Protein AF-0000000072858884 (afdb_homodimer)

Foldseek 3Di:
DPQQDDPPDDDDDDDPPGGLSADQEDAPAQPQDADDDQCNCVSRQNHAYYHHHQYAYAADHQDHLNYQYYAHENYAHECHRAPQCSNVSNQNHAYDHHHNYAYQDDRDDHHLQHQEYHHAQYAHAEDDLQNQHDPVDQQAASERHAYAEHANYNYACCVHVSNPVRYPDDYHYHND/DPQQDDDPDDDDDDDPPGGLSADQEDADAQPQDADDDQCNCVSRQNHAYYHHHQYAYAADHQDHLNYQYYAHEQYAHECHRAPQCSNVSNQNHAYDHHHNYAYQDDRDDHHLQHQEYHHAQYAHAEDDLQNQHDPVDQQAASERHAYAEHANYNYACCVHVSNPVRYPDDYHYHND

Secondary structure (DSSP, 8-state):
--EE------SSSS---TT----SEEE-TTS---EE-TTTTTT-TT--EEE--SS---------TT-SEEE--SS---TTSS-TTTTTT-TT--EEE--SS--SS--SSPPTT--EEE--SS------TTSSS-TT-TT---TT--EEE-TTSS--GGG-GGGTTTSSSPPBS---/--EE------SSSS---TT----SEEE--SS---EE-TTTTTT-TT--EEE--SS---S-----TT-SEEE--SS---TTSS-TTTTTT-TT--EEE--SS--SS--SSPPTT--EEE--SS------TTSSS-TT-TT---TT--EEE-TTSS--GGG-GGGTTTSSSPPBS---

pLDDT: mean 87.36, std 18.99, range [31.28, 98.94]

Organism: Camelus dromedarius (NCBI:txid9838)

Solvent-accessible surface area (backbone atoms only — not comparable to full-atom values): 17629 Å² total; per-residue (Å²): 76,65,64,41,23,42,74,82,76,74,80,72,94,80,88,66,70,83,73,70,28,33,41,26,34,44,35,44,45,58,33,40,29,31,47,49,49,59,64,39,40,70,81,25,78,54,26,28,35,44,32,46,27,45,28,44,32,36,46,60,47,63,72,54,50,52,25,31,34,41,33,48,25,38,31,46,28,32,75,79,12,55,58,87,45,69,41,52,74,16,59,59,23,28,36,43,32,44,26,39,31,44,27,47,54,78,82,52,52,66,32,79,49,23,28,34,40,35,40,26,38,28,47,26,53,65,73,53,49,54,67,74,22,54,80,90,38,83,80,50,65,41,72,49,39,55,41,41,35,40,35,68,24,74,25,44,48,66,79,41,54,64,13,48,65,30,35,77,39,76,66,43,51,39,64,113,76,65,67,42,23,44,76,81,79,78,77,79,92,80,88,66,71,84,73,71,30,29,43,27,31,44,36,44,45,58,32,42,28,30,45,50,48,60,63,39,41,69,81,25,80,55,26,28,36,44,33,45,27,46,28,45,33,39,47,60,46,61,72,53,50,53,24,30,34,40,32,48,25,39,31,46,28,33,74,78,11,54,57,84,46,69,42,52,72,16,61,57,22,30,36,43,34,45,26,39,29,43,28,47,55,78,82,53,52,67,30,79,49,25,28,34,41,34,41,28,38,28,48,26,53,64,74,54,50,53,67,72,22,54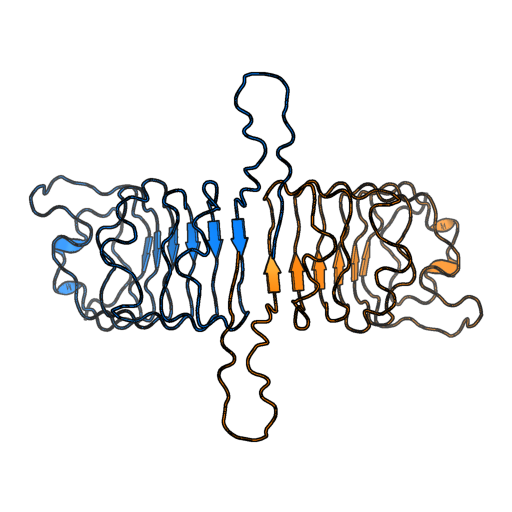,80,88,38,84,79,51,65,42,72,50,38,57,42,42,34,38,35,68,24,76,26,44,49,66,80,39,54,63,13,49,65,29,34,77,40,76,64,44,50,38,65,113

Structure (mmCIF, N/CA/C/O backbone):
data_AF-0000000072858884-model_v1
#
loop_
_entity.id
_entity.type
_entity.pdbx_description
1 polymer Epiphycan
#
loop_
_atom_site.group_PDB
_atom_site.id
_atom_site.type_symbol
_atom_site.label_atom_id
_atom_site.label_alt_id
_atom_site.label_comp_id
_atom_site.label_asym_id
_atom_site.label_entity_id
_atom_site.label_seq_id
_atom_site.pdbx_PDB_ins_code
_atom_site.Cartn_x
_atom_site.Cartn_y
_atom_site.Cartn_z
_atom_site.occupancy
_atom_site.B_iso_or_equiv
_atom_site.auth_seq_id
_atom_site.auth_comp_id
_atom_site.auth_asym_id
_atom_site.auth_atom_id
_atom_site.pdbx_PDB_model_num
ATOM 1 N N . MET A 1 1 ? -13.578 -1.304 5.059 1 36.72 1 MET A N 1
ATOM 2 C CA . MET A 1 1 ? -13.195 0.082 4.812 1 36.72 1 MET A CA 1
ATOM 3 C C . MET A 1 1 ? -13.844 0.608 3.537 1 36.72 1 MET A C 1
ATOM 5 O O . MET A 1 1 ? -13.734 -0.014 2.479 1 36.72 1 MET A O 1
ATOM 9 N N . ALA A 1 2 ? -15.008 1.449 3.859 1 37.62 2 ALA A N 1
ATOM 10 C CA . ALA A 1 2 ? -15.586 2.035 2.654 1 37.62 2 ALA A CA 1
ATOM 11 C C . ALA A 1 2 ? -14.781 3.242 2.188 1 37.62 2 ALA A C 1
ATOM 13 O O . ALA A 1 2 ? -14.539 4.172 2.961 1 37.62 2 ALA A O 1
ATOM 14 N N . VAL A 1 3 ? -13.758 3.057 1.273 1 43.69 3 VAL A N 1
ATOM 15 C CA . VAL A 1 3 ? -13.031 4.145 0.628 1 43.69 3 VAL A CA 1
ATOM 16 C C . VAL A 1 3 ? -13.773 4.586 -0.631 1 43.69 3 VAL A C 1
ATOM 18 O O . VAL A 1 3 ? -14.18 3.754 -1.443 1 43.69 3 VAL A O 1
ATOM 21 N N . ARG A 1 4 ? -14.469 5.812 -0.428 1 42.5 4 ARG A N 1
ATOM 22 C CA . ARG A 1 4 ? -15.133 6.336 -1.618 1 42.5 4 ARG A CA 1
ATOM 23 C C . ARG A 1 4 ? -14.203 7.25 -2.408 1 42.5 4 ARG A C 1
ATOM 25 O O . ARG A 1 4 ? -13.438 8.023 -1.822 1 42.5 4 ARG A O 1
ATOM 32 N N . SER A 1 5 ? -13.766 6.922 -3.58 1 44.53 5 SER A N 1
ATOM 33 C CA . SER A 1 5 ? -12.992 7.777 -4.477 1 44.53 5 SER A CA 1
ATOM 34 C C . SER A 1 5 ? -13.914 8.672 -5.305 1 44.53 5 SER A C 1
ATOM 36 O O . SER A 1 5 ? -14.992 8.242 -5.723 1 44.53 5 SER A O 1
ATOM 38 N N . ASP A 1 6 ? -13.688 10.023 -5.117 1 39.38 6 ASP A N 1
ATOM 39 C CA . ASP A 1 6 ? -14.469 10.984 -5.898 1 39.38 6 ASP A CA 1
ATOM 40 C C . ASP A 1 6 ? -13.977 11.039 -7.344 1 39.38 6 ASP A C 1
ATOM 42 O O . ASP A 1 6 ? -12.773 11.047 -7.594 1 39.38 6 ASP A O 1
ATOM 46 N N . LYS A 1 7 ? -14.734 10.664 -8.352 1 36.03 7 LYS A N 1
ATOM 47 C CA . LYS A 1 7 ? -14.508 11.031 -9.75 1 36.03 7 LYS A CA 1
ATOM 48 C C . LYS A 1 7 ? -14.562 12.547 -9.93 1 36.03 7 LYS A C 1
ATOM 50 O O . LYS A 1 7 ? -15.602 13.172 -9.695 1 36.03 7 LYS A O 1
ATOM 55 N N . VAL A 1 8 ? -13.641 13.344 -9.859 1 34.16 8 VAL A N 1
ATOM 56 C CA . VAL A 1 8 ? -13.742 14.688 -10.43 1 34.16 8 VAL A CA 1
ATOM 57 C C . VAL A 1 8 ? -14.102 14.586 -11.906 1 34.16 8 VAL A C 1
ATOM 59 O O . VAL A 1 8 ? -13.359 14.008 -12.695 1 34.16 8 VAL A O 1
ATOM 62 N N . MET A 1 9 ? -15.359 14.758 -12.43 1 31.28 9 MET A N 1
ATOM 63 C CA . MET A 1 9 ? -15.922 15.062 -13.742 1 31.28 9 MET A CA 1
ATOM 64 C C . MET A 1 9 ? -15.203 16.25 -14.383 1 31.28 9 MET A C 1
ATOM 66 O O . MET A 1 9 ? -15.227 17.359 -13.852 1 31.28 9 MET A O 1
ATOM 70 N N . ASP A 1 10 ? -14.086 16.297 -15.055 1 34 10 ASP A N 1
ATOM 71 C CA . ASP A 1 10 ? -14.141 17.25 -16.156 1 34 10 ASP A CA 1
ATOM 72 C C . ASP A 1 10 ? -15.414 17.062 -16.984 1 34 10 ASP A C 1
ATOM 74 O O . ASP A 1 10 ? -15.984 15.961 -17.016 1 34 10 ASP A O 1
ATOM 78 N N . ASP A 1 11 ? -16.172 18.141 -17.688 1 32.28 11 ASP A N 1
ATOM 79 C CA . ASP A 1 11 ? -17.328 18.391 -18.547 1 32.28 11 ASP A CA 1
ATOM 80 C C . ASP A 1 11 ? -17.406 17.391 -19.688 1 32.28 11 ASP A C 1
ATOM 82 O O . ASP A 1 11 ? -18.312 17.469 -20.516 1 32.28 11 ASP A O 1
ATOM 86 N N . ASP A 1 12 ? -16.594 17.094 -20.625 1 33.22 12 ASP A N 1
ATOM 87 C CA . ASP A 1 12 ? -17.266 16.562 -21.812 1 33.22 12 ASP A CA 1
ATOM 88 C C . ASP A 1 12 ? -18.188 15.398 -21.469 1 33.22 12 ASP A C 1
ATOM 90 O O . ASP A 1 12 ? -18.094 14.844 -20.359 1 33.22 12 ASP A O 1
ATOM 94 N N . ASP A 1 13 ? -18.422 14.328 -22.375 1 33.69 13 ASP A N 1
ATOM 95 C CA . ASP A 1 13 ? -19.594 13.461 -22.469 1 33.69 13 ASP A CA 1
ATOM 96 C C . ASP A 1 13 ? -19.922 12.852 -21.109 1 33.69 13 ASP A C 1
ATOM 98 O O . ASP A 1 13 ? -19.094 12.852 -20.203 1 33.69 13 ASP A O 1
ATOM 102 N N . ASP A 1 14 ? -21.125 11.922 -21.094 1 33.28 14 ASP A N 1
ATOM 103 C CA . ASP A 1 14 ? -22.359 11.453 -20.469 1 33.28 14 ASP A CA 1
ATOM 104 C C . ASP A 1 14 ? -22.078 10.758 -19.141 1 33.28 14 ASP A C 1
ATOM 106 O O . ASP A 1 14 ? -22.625 11.133 -18.109 1 33.28 14 ASP A O 1
ATOM 110 N N . ASP A 1 15 ? -22.109 9.352 -19.25 1 32.34 15 ASP A N 1
ATOM 111 C CA . ASP A 1 15 ? -22.641 8.406 -18.281 1 32.34 15 ASP A CA 1
ATOM 112 C C . ASP A 1 15 ? -21.719 8.273 -17.078 1 32.34 15 ASP A C 1
ATOM 114 O O . ASP A 1 15 ? -20.766 7.492 -17.094 1 32.34 15 ASP A O 1
ATOM 118 N N . ASP A 1 16 ? -21.375 9.367 -16.5 1 37.62 16 ASP A N 1
ATOM 119 C CA . ASP A 1 16 ? -20.609 9.43 -15.258 1 37.62 16 ASP A CA 1
ATOM 120 C C . ASP A 1 16 ? -21.297 8.633 -14.156 1 37.62 16 ASP A C 1
ATOM 122 O O . ASP A 1 16 ? -22.203 9.125 -13.5 1 37.62 16 ASP A O 1
ATOM 126 N N . ASP A 1 17 ? -21.734 7.488 -14.484 1 34.19 17 ASP A N 1
ATOM 127 C CA . ASP A 1 17 ? -22.359 6.746 -13.391 1 34.19 17 ASP A CA 1
ATOM 128 C C . ASP A 1 17 ? -21.625 6.98 -12.078 1 34.19 17 ASP A C 1
ATOM 130 O O . ASP A 1 17 ? -20.391 7.098 -12.055 1 34.19 17 ASP A O 1
ATOM 134 N N . GLY A 1 18 ? -22.141 7.934 -11.227 1 37.69 18 GLY A N 1
ATOM 135 C CA . GLY A 1 18 ? -21.984 8.367 -9.852 1 37.69 18 GLY A CA 1
ATOM 136 C C . GLY A 1 18 ? -20.953 7.543 -9.078 1 37.69 18 GLY A C 1
ATOM 137 O O . GLY A 1 18 ? -20.25 8.07 -8.227 1 37.69 18 GLY A O 1
ATOM 138 N N . SER A 1 19 ? -21.266 6.293 -8.961 1 39.62 19 SER A N 1
ATOM 139 C CA . SER A 1 19 ? -20.875 5.395 -7.883 1 39.62 19 SER A CA 1
ATOM 140 C C . SER A 1 19 ? -19.391 5.074 -7.945 1 39.62 19 SER A C 1
ATOM 142 O O . SER A 1 19 ? -18.875 4.301 -7.129 1 39.62 19 SER A O 1
ATOM 144 N N . ASN A 1 20 ? -18.703 5.055 -9.156 1 43.88 20 ASN A N 1
ATOM 145 C CA . ASN A 1 20 ? -17.625 4.09 -9.25 1 43.88 20 ASN A CA 1
ATOM 146 C C . ASN A 1 20 ? -16.391 4.562 -8.484 1 43.88 20 ASN A C 1
ATOM 148 O O . ASN A 1 20 ? -15.625 5.395 -8.977 1 43.88 20 ASN A O 1
ATOM 152 N N . ASP A 1 21 ? -16.422 4.785 -7.191 1 52.25 21 ASP A N 1
ATOM 153 C CA . ASP A 1 21 ? -15.461 4.707 -6.09 1 52.25 21 ASP A CA 1
ATOM 154 C C . ASP A 1 21 ? -14.328 3.734 -6.414 1 52.25 21 ASP A C 1
ATOM 156 O O . ASP A 1 21 ? -13.93 2.932 -5.566 1 52.25 21 ASP A O 1
ATOM 160 N N . ASP A 1 22 ? -13.922 3.688 -7.613 1 68.06 22 ASP A N 1
ATOM 161 C CA . ASP A 1 22 ? -13.188 2.459 -7.887 1 68.06 22 ASP A CA 1
ATOM 162 C C . ASP A 1 22 ? -11.695 2.639 -7.613 1 68.06 22 ASP A C 1
ATOM 164 O O . ASP A 1 22 ? -11.086 3.602 -8.086 1 68.06 22 ASP A O 1
ATOM 168 N N . LEU A 1 23 ? -11.18 2.059 -6.641 1 82.69 23 LEU A N 1
ATOM 169 C CA . LEU A 1 23 ? -9.758 1.924 -6.32 1 82.69 23 LEU A CA 1
ATOM 170 C C . LEU A 1 23 ? -8.984 1.373 -7.512 1 82.69 23 LEU A C 1
ATOM 172 O O . LEU A 1 23 ? -9.461 0.476 -8.211 1 82.69 23 LEU A O 1
ATOM 176 N N . ARG A 1 24 ? -7.918 2.092 -7.707 1 91 24 ARG A N 1
ATOM 177 C CA . ARG A 1 24 ? -7.035 1.617 -8.766 1 91 24 ARG A CA 1
ATOM 178 C C . ARG A 1 24 ? -5.914 0.753 -8.203 1 91 24 ARG A C 1
ATO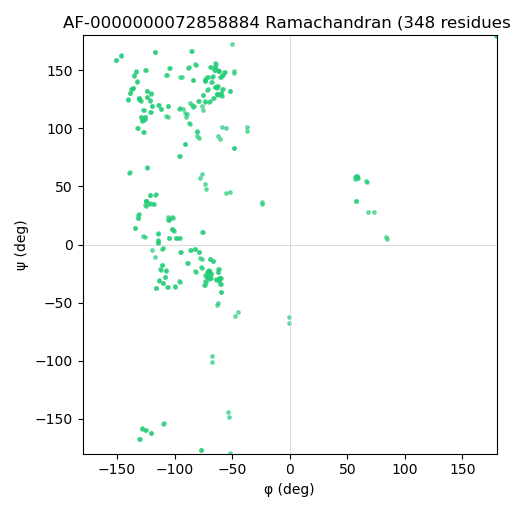M 180 O O . ARG A 1 24 ? -5.406 -0.142 -8.883 1 91 24 ARG A O 1
ATOM 187 N N . ARG A 1 25 ? -5.535 1.101 -7.02 1 92.75 25 ARG A N 1
ATOM 188 C CA . ARG A 1 25 ? -4.418 0.396 -6.398 1 92.75 25 ARG A CA 1
ATOM 189 C C . ARG A 1 25 ? -4.719 0.075 -4.938 1 92.75 25 ARG A C 1
ATOM 191 O O . ARG A 1 25 ? -5.227 0.922 -4.203 1 92.75 25 ARG A O 1
ATOM 198 N N . ILE A 1 26 ? -4.41 -1.15 -4.57 1 91.38 26 ILE A N 1
ATOM 199 C CA . ILE A 1 26 ? -4.531 -1.578 -3.182 1 91.38 26 ILE A CA 1
ATOM 200 C C . ILE A 1 26 ? -3.246 -2.275 -2.742 1 91.38 26 ILE A C 1
ATOM 202 O O . ILE A 1 26 ? -2.734 -3.148 -3.447 1 91.38 26 ILE A O 1
ATOM 206 N N . ASP A 1 27 ? -2.652 -1.815 -1.652 1 93.88 27 ASP A N 1
ATOM 207 C CA . ASP A 1 27 ? -1.515 -2.475 -1.018 1 93.88 27 ASP A CA 1
ATOM 208 C C . ASP A 1 27 ? -1.789 -2.742 0.46 1 93.88 27 ASP A C 1
ATOM 210 O O . ASP A 1 27 ? -1.922 -1.806 1.252 1 93.88 27 ASP A O 1
ATOM 214 N N . LEU A 1 28 ? -1.955 -4.016 0.769 1 92.25 28 LEU A N 1
ATOM 215 C CA . LEU A 1 28 ? -2.213 -4.449 2.139 1 92.25 28 LEU A CA 1
ATOM 216 C C . LEU A 1 28 ? -1.085 -5.34 2.65 1 92.25 28 LEU A C 1
ATOM 218 O O . LEU A 1 28 ? -1.335 -6.34 3.324 1 92.25 28 LEU A O 1
ATOM 222 N N . THR A 1 29 ? 0.115 -4.957 2.371 1 93.81 29 THR A N 1
ATOM 223 C CA . THR A 1 29 ? 1.309 -5.703 2.754 1 93.81 29 THR A CA 1
ATOM 224 C C . THR A 1 29 ? 1.424 -5.797 4.273 1 93.81 29 THR A C 1
ATOM 226 O O . THR A 1 29 ? 1.164 -4.82 4.98 1 93.81 29 THR A O 1
ATOM 229 N N . SER A 1 30 ? 1.763 -6.949 4.836 1 91.69 30 SER A N 1
ATOM 230 C CA . SER A 1 30 ? 2.16 -7.18 6.219 1 91.69 30 SER A CA 1
ATOM 231 C C . SER A 1 30 ? 1.001 -6.93 7.176 1 91.69 30 SER A C 1
ATOM 233 O O . SER A 1 30 ? 1.152 -6.219 8.172 1 91.69 30 SER A O 1
ATOM 235 N N . ASN A 1 31 ? -0.294 -7.543 7.07 1 86.31 31 ASN A N 1
ATOM 236 C CA . ASN A 1 31 ? -1.462 -7.398 7.934 1 86.31 31 ASN A CA 1
ATOM 237 C C . ASN A 1 31 ? -1.843 -8.719 8.586 1 86.31 31 ASN A C 1
ATOM 239 O O . ASN A 1 31 ? -2.789 -8.781 9.375 1 86.31 31 ASN A O 1
ATOM 243 N N . VAL A 1 32 ? -1.313 -9.906 8.227 1 84.25 32 VAL A N 1
ATOM 244 C CA . VAL A 1 32 ? -1.6 -11.25 8.727 1 84.25 32 VAL A CA 1
ATOM 245 C C . VAL A 1 32 ? -2.957 -11.711 8.203 1 84.25 32 VAL A C 1
ATOM 247 O O . VAL A 1 32 ? -3.75 -12.297 8.953 1 84.25 32 VAL A O 1
ATOM 250 N N . ILE A 1 33 ? -3.373 -11.273 7.141 1 86.25 33 ILE A N 1
ATOM 251 C CA . ILE A 1 33 ? -4.613 -11.695 6.496 1 86.25 33 ILE A CA 1
ATOM 252 C C . ILE A 1 33 ? -4.57 -13.195 6.215 1 86.25 33 ILE A C 1
ATOM 254 O O . ILE A 1 33 ? -3.602 -13.695 5.637 1 86.25 33 ILE A O 1
ATOM 258 N N . SER A 1 34 ? -5.555 -13.852 6.641 1 88.75 34 SER A N 1
ATOM 259 C CA . SER A 1 34 ? -5.578 -15.297 6.391 1 88.75 34 SER A CA 1
ATOM 260 C C . SER A 1 34 ? -6.711 -15.672 5.441 1 88.75 34 SER A C 1
ATOM 262 O O . SER A 1 34 ? -6.625 -16.688 4.738 1 88.75 34 SER A O 1
ATOM 264 N N . GLU A 1 35 ? -7.773 -14.906 5.512 1 86.38 35 GLU A N 1
ATOM 265 C CA . GLU A 1 35 ? -8.922 -15.156 4.648 1 86.38 35 GLU A CA 1
ATOM 266 C C . GLU A 1 35 ? -9.406 -13.875 3.986 1 86.38 35 GLU A C 1
ATOM 268 O O . GLU A 1 35 ? -9.406 -12.805 4.609 1 86.38 35 GLU A O 1
ATOM 273 N N . ILE A 1 36 ? -9.773 -14.023 2.754 1 85.88 36 ILE A N 1
ATOM 274 C CA . ILE A 1 36 ? -10.375 -12.93 2 1 85.88 36 ILE A CA 1
ATOM 275 C C . ILE A 1 36 ? -11.727 -13.367 1.449 1 85.88 36 ILE A C 1
ATOM 277 O O . ILE A 1 36 ? -11.852 -14.453 0.877 1 85.88 36 ILE A O 1
ATOM 281 N N . ASP A 1 37 ? -12.742 -12.523 1.636 1 84.75 37 ASP A N 1
ATOM 282 C CA . ASP A 1 37 ? -14.062 -12.844 1.099 1 84.75 37 ASP A CA 1
ATOM 283 C C . ASP A 1 37 ? -14.008 -13.039 -0.415 1 84.75 37 ASP A C 1
ATOM 285 O O . ASP A 1 37 ? -13.32 -12.297 -1.117 1 84.75 37 ASP A O 1
ATOM 289 N N . GLU A 1 38 ? -14.82 -13.945 -0.908 1 87.81 38 GLU A N 1
ATOM 290 C CA . GLU A 1 38 ? -14.852 -14.273 -2.33 1 87.81 38 GLU A CA 1
ATOM 291 C C . GLU A 1 38 ? -15.234 -13.062 -3.172 1 87.81 38 GLU A C 1
ATOM 293 O O . GLU A 1 38 ? -14.766 -12.906 -4.301 1 87.81 38 GLU A O 1
ATOM 298 N N . ASP A 1 39 ? -15.984 -12.211 -2.598 1 85.94 39 ASP A N 1
ATOM 299 C CA . ASP A 1 39 ? -16.484 -11.07 -3.352 1 85.94 39 ASP A CA 1
ATOM 300 C C . ASP A 1 39 ? -15.75 -9.789 -2.967 1 85.94 39 ASP A C 1
ATOM 302 O O . ASP A 1 39 ? -16.219 -8.688 -3.268 1 85.94 39 ASP A O 1
ATOM 306 N N . ALA A 1 40 ? -14.562 -9.898 -2.393 1 83.19 40 ALA A N 1
ATOM 307 C CA . ALA A 1 40 ? -13.852 -8.758 -1.835 1 83.19 40 ALA A CA 1
ATOM 308 C C . ALA A 1 40 ? -13.539 -7.727 -2.916 1 83.19 40 ALA A C 1
ATOM 310 O O . ALA A 1 40 ? -13.5 -6.523 -2.645 1 83.19 40 ALA A O 1
ATOM 311 N N . PHE A 1 41 ? -13.328 -8.195 -4.191 1 86.19 41 PHE A N 1
ATOM 312 C CA . PHE A 1 41 ? -12.867 -7.27 -5.223 1 86.19 41 PHE A CA 1
ATOM 313 C C . PHE A 1 41 ? -13.93 -7.102 -6.305 1 86.19 41 PHE A C 1
ATOM 315 O O . PHE A 1 41 ? -13.656 -6.531 -7.363 1 86.19 41 PHE A O 1
ATOM 322 N N . ARG A 1 42 ? -15.102 -7.602 -6.094 1 82.56 42 ARG A N 1
ATOM 323 C CA . ARG A 1 42 ? -16.172 -7.59 -7.09 1 82.56 42 ARG A CA 1
ATOM 324 C C . ARG A 1 42 ? -16.594 -6.16 -7.422 1 82.56 42 ARG A C 1
ATOM 326 O O . ARG A 1 42 ? -16.906 -5.852 -8.57 1 82.56 42 ARG A O 1
ATOM 333 N N . LYS A 1 43 ? -16.469 -5.293 -6.48 1 77.81 43 LYS A N 1
ATOM 334 C CA . LYS A 1 43 ? -16.969 -3.934 -6.68 1 77.81 43 LYS A CA 1
ATOM 335 C C . LYS A 1 43 ? -15.82 -2.975 -6.996 1 77.81 43 LYS A C 1
ATOM 337 O O . LYS A 1 43 ? -15.93 -1.77 -6.766 1 77.81 43 LYS A O 1
ATOM 342 N N . LEU A 1 44 ? -14.719 -3.525 -7.504 1 83.94 44 LEU A N 1
ATOM 343 C CA . LEU A 1 44 ? -13.57 -2.701 -7.859 1 83.94 44 LEU A CA 1
ATOM 344 C C . LEU A 1 44 ? -13.188 -2.906 -9.32 1 83.94 44 LEU A C 1
ATOM 346 O O . LEU A 1 44 ? -12.086 -3.383 -9.617 1 83.94 44 LEU A O 1
ATOM 350 N N . PRO A 1 45 ? -14.07 -2.479 -10.211 1 81.56 45 PRO A N 1
ATOM 351 C CA . PRO A 1 45 ? -13.852 -2.783 -11.625 1 81.56 45 PRO A CA 1
ATOM 352 C C . PRO A 1 45 ? -12.664 -2.023 -12.219 1 81.56 45 PRO A C 1
ATOM 354 O O . PRO A 1 45 ? -12.203 -2.352 -13.312 1 81.56 45 PRO A O 1
ATOM 357 N N . GLN A 1 46 ? -12.133 -1.021 -11.508 1 87.19 46 GLN A N 1
ATOM 358 C CA . GLN A 1 46 ? -11.039 -0.233 -12.062 1 87.19 46 GLN A CA 1
ATOM 359 C C . GLN A 1 46 ? -9.711 -0.6 -11.414 1 87.19 46 GLN A C 1
ATOM 361 O O . GLN A 1 46 ? -8.695 0.057 -11.648 1 87.19 46 GLN A O 1
ATOM 366 N N . LEU A 1 47 ? -9.781 -1.591 -10.594 1 91.75 47 LEU A N 1
ATOM 367 C CA . LEU A 1 47 ? -8.562 -1.997 -9.898 1 91.75 47 LEU A CA 1
ATOM 368 C C . LEU A 1 47 ? -7.508 -2.48 -10.883 1 91.75 47 LEU A C 1
ATOM 370 O O . LEU A 1 47 ? -7.793 -3.32 -11.742 1 91.75 47 LEU A O 1
ATOM 374 N N . ARG A 1 48 ? -6.293 -1.921 -10.75 1 95.94 48 ARG A N 1
ATOM 375 C CA . ARG A 1 48 ? -5.207 -2.232 -11.68 1 95.94 48 ARG A CA 1
ATOM 376 C C . ARG A 1 48 ? -4.059 -2.93 -10.961 1 95.94 48 ARG A C 1
ATOM 378 O O . ARG A 1 48 ? -3.359 -3.756 -11.547 1 95.94 48 ARG A O 1
ATOM 385 N N . GLU A 1 49 ? -3.816 -2.477 -9.711 1 96.62 49 GLU A N 1
ATOM 386 C CA . GLU A 1 49 ? -2.701 -3.031 -8.945 1 96.62 49 GLU A CA 1
ATOM 387 C C . GLU A 1 49 ? -3.174 -3.596 -7.613 1 96.62 49 GLU A C 1
ATOM 389 O O . GLU A 1 49 ? -3.879 -2.92 -6.859 1 96.62 49 GLU A O 1
ATOM 394 N N . LEU A 1 50 ? -2.824 -4.848 -7.34 1 95.94 50 LEU A N 1
ATOM 395 C CA . LEU A 1 50 ? -3.16 -5.523 -6.094 1 95.94 50 LEU A CA 1
ATOM 396 C C . LEU A 1 50 ? -1.914 -6.109 -5.438 1 95.94 50 LEU A C 1
ATOM 398 O O . LEU A 1 50 ? -1.26 -6.984 -6.012 1 95.94 50 LEU A O 1
ATOM 402 N N . VAL A 1 51 ? -1.564 -5.605 -4.254 1 96.88 51 VAL A N 1
ATOM 403 C CA . VAL A 1 51 ? -0.402 -6.082 -3.51 1 96.88 51 VAL A CA 1
ATOM 404 C C . VAL A 1 51 ? -0.84 -6.605 -2.143 1 96.88 51 VAL A C 1
ATOM 406 O O . VAL A 1 51 ? -1.349 -5.844 -1.314 1 96.88 51 VAL A O 1
ATOM 409 N N . LEU A 1 52 ? -0.67 -7.898 -1.955 1 95.75 52 LEU A N 1
ATOM 410 C CA . LEU A 1 52 ? -1.054 -8.57 -0.719 1 95.75 52 LEU A CA 1
ATOM 411 C C . LEU A 1 52 ? 0.13 -9.328 -0.12 1 95.75 52 LEU A C 1
ATOM 413 O O . LEU A 1 52 ? -0.037 -10.414 0.438 1 95.75 52 LEU A O 1
ATOM 417 N N . ARG A 1 53 ? 1.314 -8.742 -0.221 1 97 53 ARG A N 1
ATOM 418 C CA . ARG A 1 53 ? 2.545 -9.391 0.214 1 97 53 ARG A CA 1
ATOM 419 C C . ARG A 1 53 ? 2.551 -9.602 1.725 1 97 53 ARG A C 1
ATOM 421 O O . ARG A 1 53 ? 2.021 -8.773 2.471 1 97 53 ARG A O 1
ATOM 428 N N . ASP A 1 54 ? 3.256 -10.688 2.121 1 96.69 54 ASP A N 1
ATOM 429 C CA . ASP A 1 54 ? 3.568 -10.922 3.527 1 96.69 54 ASP A CA 1
ATOM 430 C C . ASP A 1 54 ? 2.297 -11.008 4.367 1 96.69 54 ASP A C 1
ATOM 432 O O . ASP A 1 54 ? 2.131 -10.25 5.328 1 96.69 54 ASP A O 1
ATOM 436 N N . ASN A 1 55 ? 1.422 -11.992 3.988 1 94.25 55 ASN A N 1
ATOM 437 C CA . ASN A 1 55 ? 0.221 -12.383 4.719 1 94.25 55 ASN A CA 1
ATOM 438 C C . ASN A 1 55 ? 0.152 -13.891 4.922 1 94.25 55 ASN A C 1
ATOM 440 O O . ASN A 1 55 ? 1.174 -14.578 4.852 1 94.25 55 ASN A O 1
ATOM 444 N N . LYS A 1 56 ? -0.983 -14.391 5.328 1 95.19 56 LYS A N 1
ATOM 445 C CA . LYS A 1 56 ? -1.174 -15.82 5.562 1 95.19 56 LYS A CA 1
ATOM 446 C C . LYS A 1 56 ? -2.309 -16.375 4.703 1 95.19 56 LYS A C 1
ATOM 448 O O . LYS A 1 56 ? -3.1 -17.203 5.164 1 95.19 56 LYS A O 1
ATOM 453 N N . ILE A 1 57 ? -2.412 -15.844 3.539 1 94 57 ILE A N 1
ATOM 454 C CA . ILE A 1 57 ? -3.525 -16.172 2.654 1 94 57 ILE A CA 1
ATOM 455 C C . ILE A 1 57 ? -3.371 -17.594 2.125 1 94 57 ILE A C 1
ATOM 457 O O . ILE A 1 57 ? -2.305 -17.969 1.629 1 94 57 ILE A O 1
ATOM 461 N N . ARG A 1 58 ? -4.438 -18.297 2.189 1 96.56 58 ARG A N 1
ATOM 462 C CA . ARG A 1 58 ? -4.402 -19.672 1.724 1 96.56 58 ARG A CA 1
ATOM 463 C C . ARG A 1 58 ? -5.172 -19.828 0.417 1 96.56 58 ARG A C 1
ATOM 465 O O . ARG A 1 58 ? -4.918 -20.766 -0.351 1 96.56 58 ARG A O 1
ATOM 472 N N . GLN A 1 59 ? -6.121 -18.922 0.33 1 95.69 59 GLN A N 1
ATOM 473 C CA . GLN A 1 59 ? -6.949 -18.969 -0.87 1 95.69 59 GLN A CA 1
ATOM 474 C C . GLN A 1 59 ? -7.223 -17.562 -1.406 1 95.69 59 GLN A C 1
ATOM 476 O O . GLN A 1 59 ? -7.629 -16.672 -0.655 1 95.69 59 GLN A O 1
ATOM 481 N N . LEU A 1 60 ? -6.977 -17.406 -2.717 1 95.44 60 LEU A N 1
ATOM 482 C CA . LEU A 1 60 ? -7.293 -16.125 -3.348 1 95.44 60 LEU A CA 1
ATOM 483 C C . LEU A 1 60 ? -8.758 -16.078 -3.756 1 95.44 60 LEU A C 1
ATOM 485 O O . LEU A 1 60 ? -9.32 -17.062 -4.23 1 95.44 60 LEU A O 1
ATOM 489 N N . PRO A 1 61 ? -9.328 -14.961 -3.588 1 92.81 61 PRO A N 1
ATOM 490 C CA . PRO A 1 61 ? -10.672 -14.781 -4.141 1 92.81 61 PRO A CA 1
ATOM 491 C C . PRO A 1 61 ? -10.664 -14.547 -5.648 1 92.81 61 PRO A C 1
ATOM 493 O O . PRO A 1 61 ? -9.609 -14.633 -6.285 1 92.81 61 PRO A O 1
ATOM 496 N N . GLU A 1 62 ? -11.938 -14.32 -6.098 1 92.81 62 GLU A N 1
ATOM 497 C CA . GLU A 1 62 ? -12 -13.898 -7.492 1 92.81 62 GLU A CA 1
ATOM 498 C C . GLU A 1 62 ? -11.312 -12.555 -7.699 1 92.81 62 GLU A C 1
ATOM 500 O O . GLU A 1 62 ? -11.477 -11.633 -6.895 1 92.81 62 GLU A O 1
ATOM 505 N N . LEU A 1 63 ? -10.484 -12.453 -8.789 1 94.62 63 LEU A N 1
ATOM 506 C CA . LEU A 1 63 ? -9.727 -11.242 -9.07 1 94.62 63 LEU A CA 1
ATOM 507 C C . LEU A 1 63 ? -10.312 -10.5 -10.266 1 94.62 63 LEU A C 1
ATOM 509 O O . LEU A 1 63 ? -10.789 -11.125 -11.219 1 94.62 63 LEU A O 1
ATOM 513 N N . PRO A 1 64 ? -10.227 -9.227 -10.195 1 92.75 64 PRO A N 1
ATOM 514 C CA . PRO A 1 64 ? -10.672 -8.469 -11.359 1 92.75 64 PRO A CA 1
ATOM 515 C C . PRO A 1 64 ? -9.781 -8.688 -12.578 1 92.75 64 PRO A C 1
ATOM 517 O O . PRO A 1 64 ? -8.555 -8.805 -12.445 1 92.75 64 PRO A O 1
ATOM 520 N N . THR A 1 65 ? -10.406 -8.688 -13.742 1 96.19 65 THR A N 1
ATOM 521 C CA . THR A 1 65 ? -9.656 -8.969 -14.969 1 96.19 65 THR A CA 1
ATOM 522 C C . THR A 1 65 ? -8.875 -7.738 -15.414 1 96.19 65 THR A C 1
ATOM 524 O O . THR A 1 65 ? -8.023 -7.828 -16.312 1 96.19 65 THR A O 1
ATOM 527 N N . THR A 1 66 ? -9.078 -6.641 -14.75 1 96.19 66 THR A N 1
ATOM 528 C CA . THR A 1 66 ? -8.453 -5.375 -15.141 1 96.19 66 THR A CA 1
ATOM 529 C C . THR A 1 66 ? -7.066 -5.246 -14.523 1 96.19 66 THR A C 1
ATOM 531 O O . THR A 1 66 ? -6.332 -4.305 -14.836 1 96.19 66 THR A O 1
ATOM 534 N N . LEU A 1 67 ? -6.652 -6.145 -13.711 1 97.25 67 LEU A N 1
ATOM 535 C CA . LEU A 1 67 ? -5.375 -6.047 -13.016 1 97.25 67 LEU A CA 1
ATOM 536 C C . LEU A 1 67 ? -4.211 -6.098 -14 1 97.25 67 LEU A C 1
ATOM 538 O O . LEU A 1 67 ? -4.227 -6.891 -14.945 1 97.25 67 LEU A O 1
ATOM 542 N N . THR A 1 68 ? -3.25 -5.199 -13.773 1 98.56 68 THR A N 1
ATOM 543 C CA . THR A 1 68 ? -2.029 -5.18 -14.57 1 98.56 68 THR A CA 1
ATOM 544 C C . THR A 1 68 ? -0.843 -5.691 -13.758 1 98.56 68 THR A C 1
ATOM 546 O O . THR A 1 68 ? 0.189 -6.059 -14.328 1 98.56 68 THR A O 1
ATOM 549 N N . PHE A 1 69 ? -1.03 -5.594 -12.492 1 98.69 69 PHE A N 1
ATOM 550 C CA . PHE A 1 69 ? 0.027 -5.949 -11.555 1 98.69 69 PHE A CA 1
ATOM 551 C C . PHE A 1 69 ? -0.548 -6.672 -10.344 1 98.69 69 PHE A C 1
ATOM 553 O O . PHE A 1 69 ? -1.463 -6.164 -9.688 1 98.69 69 PHE A O 1
ATOM 560 N N . ILE A 1 70 ? -0.027 -7.906 -10.023 1 98.69 70 ILE A N 1
ATOM 561 C CA . ILE A 1 70 ? -0.444 -8.688 -8.867 1 98.69 70 ILE A CA 1
ATOM 562 C C . ILE A 1 70 ? 0.786 -9.156 -8.094 1 98.69 70 ILE A C 1
ATOM 564 O O . ILE A 1 70 ? 1.7 -9.75 -8.672 1 98.69 70 ILE A O 1
ATOM 568 N N . ASP A 1 71 ? 0.85 -8.852 -6.812 1 98.75 71 ASP A N 1
ATOM 569 C CA . ASP A 1 71 ? 1.906 -9.367 -5.945 1 98.75 71 ASP A CA 1
ATOM 570 C C . ASP A 1 71 ? 1.323 -10.008 -4.691 1 98.75 71 ASP A C 1
ATOM 572 O O . ASP A 1 71 ? 0.84 -9.312 -3.797 1 98.75 71 ASP A O 1
ATOM 576 N N . ILE A 1 72 ? 1.386 -11.344 -4.656 1 98.38 72 ILE A N 1
ATOM 577 C CA . ILE A 1 72 ? 0.905 -12.133 -3.527 1 98.38 72 ILE A CA 1
ATOM 578 C C . ILE A 1 72 ? 2.062 -12.922 -2.922 1 98.38 72 ILE A C 1
ATOM 580 O O . ILE A 1 72 ? 1.898 -14.094 -2.555 1 98.38 72 ILE A O 1
ATOM 584 N N . SER A 1 73 ? 3.225 -12.352 -2.924 1 98.75 73 SER A N 1
ATOM 585 C CA . SER A 1 73 ? 4.41 -13.039 -2.426 1 98.75 73 SER A CA 1
ATOM 586 C C . SER A 1 73 ? 4.348 -13.227 -0.913 1 98.75 73 SER A C 1
ATOM 588 O O . SER A 1 73 ? 3.73 -12.422 -0.21 1 98.75 73 SER A O 1
ATOM 590 N N . ASN A 1 74 ? 5.012 -14.25 -0.435 1 98.62 74 ASN A N 1
ATOM 591 C CA . ASN A 1 74 ? 5.137 -14.539 0.99 1 98.62 74 ASN A CA 1
ATOM 592 C C . ASN A 1 74 ? 3.77 -14.727 1.645 1 98.62 74 ASN A C 1
ATOM 594 O O . ASN A 1 74 ? 3.418 -14.008 2.578 1 98.62 74 ASN A O 1
ATOM 598 N N . ASN A 1 75 ? 3.004 -15.727 1.1 1 98.06 75 ASN A N 1
ATOM 599 C CA . ASN A 1 75 ? 1.744 -16.203 1.659 1 98.06 75 ASN A CA 1
ATOM 600 C C . ASN A 1 75 ? 1.738 -17.719 1.812 1 98.06 75 ASN A C 1
ATOM 602 O O . ASN A 1 75 ? 2.791 -18.344 1.998 1 98.06 75 ASN A O 1
ATOM 606 N N . ARG A 1 76 ? 0.522 -18.312 1.866 1 98.19 76 ARG A N 1
ATOM 607 C CA . ARG A 1 76 ? 0.411 -19.75 2.092 1 98.19 76 ARG A CA 1
ATOM 608 C C . ARG A 1 76 ? -0.425 -20.406 1.001 1 98.19 76 ARG A C 1
ATOM 610 O O . ARG A 1 76 ? -1.192 -21.344 1.276 1 98.19 76 ARG A O 1
ATOM 617 N N . LEU A 1 77 ? -0.328 -19.906 -0.151 1 98.44 77 LEU A N 1
ATOM 618 C CA . LEU A 1 77 ? -1.087 -20.469 -1.258 1 98.44 77 LEU A CA 1
ATOM 619 C C . LEU A 1 77 ? -0.601 -21.875 -1.581 1 98.44 77 LEU A C 1
ATOM 621 O O . LEU A 1 77 ? 0.593 -22.094 -1.806 1 98.44 77 LEU A O 1
ATOM 625 N N . GLY A 1 78 ? -1.447 -22.766 -1.607 1 97.38 78 GLY A N 1
ATOM 626 C CA . GLY A 1 78 ? -1.144 -24.125 -2.018 1 97.38 78 GLY A CA 1
ATOM 627 C C . GLY A 1 78 ? -1.757 -24.5 -3.354 1 97.38 78 GLY A C 1
ATOM 628 O O . GLY A 1 78 ? -2.012 -23.641 -4.191 1 97.38 78 GLY A O 1
ATOM 629 N N . ARG A 1 79 ? -1.979 -25.766 -3.531 1 94.44 79 ARG A N 1
ATOM 630 C CA . ARG A 1 79 ? -2.467 -26.328 -4.785 1 94.44 79 ARG A CA 1
ATOM 631 C C . ARG A 1 79 ? -3.824 -25.734 -5.156 1 94.44 79 ARG A C 1
ATOM 633 O O . ARG A 1 79 ? -4.059 -25.391 -6.316 1 94.44 79 ARG A O 1
ATOM 640 N N . LYS A 1 80 ? -4.629 -25.594 -4.121 1 95.38 80 LYS A N 1
ATOM 641 C CA . LYS A 1 80 ? -5.984 -25.125 -4.371 1 95.38 80 LYS A CA 1
ATOM 642 C C . LYS A 1 80 ? -6.117 -23.625 -4.051 1 95.38 80 LYS A C 1
ATOM 644 O O . LYS A 1 80 ? -7.23 -23.109 -3.99 1 95.38 80 LYS A O 1
ATOM 649 N N . GLY A 1 81 ? -4.992 -23.047 -3.873 1 97.38 81 GLY A N 1
ATOM 650 C CA . GLY A 1 81 ? -5.023 -21.656 -3.422 1 97.38 81 GLY A CA 1
ATOM 651 C C . GLY A 1 81 ? -5.371 -20.688 -4.527 1 97.38 81 GLY A C 1
ATOM 652 O O . GLY A 1 81 ? -5.77 -19.547 -4.254 1 97.38 81 GLY A O 1
ATOM 653 N N . ILE A 1 82 ? -5.203 -21.094 -5.707 1 97.25 82 ILE A N 1
ATOM 654 C CA . ILE A 1 82 ? -5.539 -20.312 -6.891 1 97.25 82 ILE A CA 1
ATOM 655 C C . ILE A 1 82 ? -6.566 -21.078 -7.734 1 97.25 82 ILE A C 1
ATOM 657 O O . ILE A 1 82 ? -6.371 -22.25 -8.055 1 97.25 82 ILE A O 1
ATOM 661 N N . LYS A 1 83 ? -7.59 -20.391 -8.086 1 96.06 83 LYS A N 1
ATOM 662 C CA . LYS A 1 83 ? -8.641 -21.031 -8.859 1 96.06 83 LYS A CA 1
ATOM 663 C C . LYS A 1 83 ? -8.133 -21.453 -10.234 1 96.06 83 LYS A C 1
ATOM 665 O O . LYS A 1 83 ? -7.184 -20.859 -10.758 1 96.06 83 LYS A O 1
ATOM 670 N N . GLN A 1 84 ? -8.891 -22.484 -10.734 1 95.44 84 GLN A N 1
ATOM 671 C CA . GLN A 1 84 ? -8.555 -22.938 -12.078 1 95.44 84 GLN A CA 1
ATOM 672 C C . GLN A 1 84 ? -8.695 -21.797 -13.086 1 95.44 84 GLN A C 1
ATOM 674 O O . GLN A 1 84 ? -9.695 -21.078 -13.086 1 95.44 84 GLN A O 1
ATOM 679 N N . GLU A 1 85 ? -7.727 -21.609 -13.859 1 96.88 85 GLU A N 1
ATOM 680 C CA . GLU A 1 85 ? -7.703 -20.625 -14.938 1 96.88 85 GLU A CA 1
ATOM 681 C C . GLU A 1 85 ? -7.961 -19.219 -14.398 1 96.88 85 GLU A C 1
ATOM 683 O O . GLU A 1 85 ? -8.656 -18.422 -15.039 1 96.88 85 GLU A O 1
ATOM 688 N N . ALA A 1 86 ? -7.449 -18.938 -13.273 1 96.88 86 ALA A N 1
ATOM 689 C CA . ALA A 1 86 ? -7.719 -17.703 -12.547 1 96.88 86 ALA A CA 1
ATOM 690 C C . ALA A 1 86 ? -7.246 -16.484 -13.344 1 96.88 86 ALA A C 1
ATOM 692 O O . ALA A 1 86 ? -7.777 -15.383 -13.188 1 96.88 86 ALA A O 1
ATOM 693 N N . PHE A 1 87 ? -6.285 -16.594 -14.273 1 97.69 87 PHE A N 1
ATOM 694 C CA . PHE A 1 87 ? -5.66 -15.438 -14.906 1 97.69 87 PHE A CA 1
ATOM 695 C C . PHE A 1 87 ? -5.984 -15.391 -16.391 1 97.69 87 PHE A C 1
ATOM 697 O O . PHE A 1 87 ? -5.492 -14.516 -17.109 1 97.69 87 PHE A O 1
ATOM 704 N N . LYS A 1 88 ? -6.773 -16.281 -16.828 1 95.19 88 LYS A N 1
ATOM 705 C CA . LYS A 1 88 ? -6.973 -16.516 -18.25 1 95.19 88 LYS A CA 1
ATOM 706 C C . LYS A 1 88 ? -7.512 -15.281 -18.953 1 95.19 88 LYS A C 1
ATOM 708 O O . LYS A 1 88 ? -7.125 -14.984 -20.094 1 95.19 88 LYS A O 1
ATOM 713 N N . ASP A 1 89 ? -8.312 -14.531 -18.281 1 96.12 89 ASP A N 1
ATOM 714 C CA . ASP A 1 89 ? -8.977 -13.406 -18.922 1 96.12 89 ASP A CA 1
ATOM 715 C C . ASP A 1 89 ? -8.297 -12.086 -18.562 1 96.12 89 ASP A C 1
ATOM 717 O O . ASP A 1 89 ? -8.836 -11.008 -18.844 1 96.12 89 ASP A O 1
ATOM 721 N N . MET A 1 90 ? -7.129 -12.141 -18 1 97.38 90 MET A N 1
ATOM 722 C CA . MET A 1 90 ? -6.43 -10.93 -17.578 1 97.38 90 MET A CA 1
ATOM 723 C C . MET A 1 90 ? -5.438 -10.477 -18.656 1 97.38 90 MET A C 1
ATOM 725 O O . MET A 1 90 ? -4.227 -10.484 -18.422 1 97.38 90 MET A O 1
ATOM 729 N N . TYR A 1 91 ? -5.973 -9.906 -19.656 1 96.44 91 TYR A N 1
ATOM 730 C CA . TYR A 1 91 ? -5.191 -9.594 -20.844 1 96.44 91 TYR A CA 1
ATOM 731 C C . TYR A 1 91 ? -4.195 -8.477 -20.562 1 96.44 91 TYR A C 1
ATOM 733 O O . TYR A 1 91 ? -3.148 -8.391 -21.219 1 96.44 91 TYR A O 1
ATOM 741 N N . ASP A 1 92 ? -4.488 -7.68 -19.578 1 97.31 92 ASP A N 1
ATOM 742 C CA . ASP A 1 92 ? -3.623 -6.539 -19.312 1 97.31 92 ASP A CA 1
ATOM 743 C C . ASP A 1 92 ? -2.641 -6.852 -18.172 1 97.31 92 ASP A C 1
ATOM 745 O O . ASP A 1 92 ? -1.854 -5.992 -17.781 1 97.31 92 ASP A O 1
ATOM 749 N N . LEU A 1 93 ? -2.646 -8.055 -17.71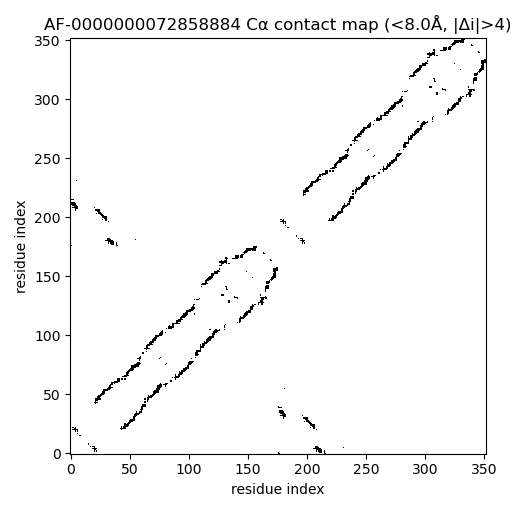9 1 98.62 93 LEU A N 1
ATOM 750 C CA . LEU A 1 93 ? -1.734 -8.422 -16.641 1 98.62 93 LEU A CA 1
ATOM 751 C C . LEU A 1 93 ? -0.302 -8.531 -17.156 1 98.62 93 LEU A C 1
ATOM 753 O O . LEU A 1 93 ? -0.017 -9.344 -18.031 1 98.62 93 LEU A O 1
ATOM 757 N N . HIS A 1 94 ? 0.632 -7.762 -16.562 1 98.69 94 HIS A N 1
ATOM 758 C CA . HIS A 1 94 ? 2.02 -7.715 -17 1 98.69 94 HIS A CA 1
ATOM 759 C C . HIS A 1 94 ? 2.947 -8.367 -15.984 1 98.69 94 HIS A C 1
ATOM 761 O O . HIS A 1 94 ? 3.971 -8.953 -16.344 1 98.69 94 HIS A O 1
ATOM 767 N N . HIS A 1 95 ? 2.561 -8.227 -14.75 1 98.88 95 HIS A N 1
ATOM 768 C CA . HIS A 1 95 ? 3.422 -8.742 -13.688 1 98.88 95 HIS A CA 1
ATOM 769 C C . HIS A 1 95 ? 2.639 -9.617 -12.711 1 98.88 95 HIS A C 1
ATOM 771 O O . HIS A 1 95 ? 1.618 -9.188 -12.172 1 98.88 95 HIS A O 1
ATOM 777 N N . LEU A 1 96 ? 3.074 -10.836 -12.523 1 98.88 96 LEU A N 1
ATOM 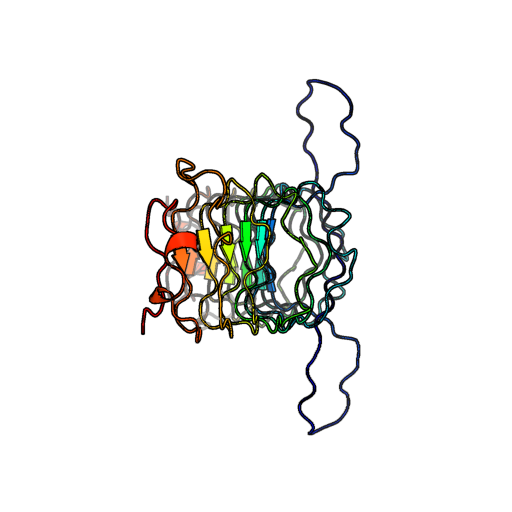778 C CA . LEU A 1 96 ? 2.49 -11.797 -11.594 1 98.88 96 LEU A CA 1
ATOM 779 C C . LEU A 1 96 ? 3.551 -12.359 -10.648 1 98.88 96 LEU A C 1
ATOM 781 O O . LEU A 1 96 ? 4.41 -13.141 -11.07 1 98.88 96 LEU A O 1
ATOM 785 N N . TYR A 1 97 ? 3.506 -11.938 -9.398 1 98.94 97 TYR A N 1
ATOM 786 C CA . TYR A 1 97 ? 4.492 -12.344 -8.406 1 98.94 97 TYR A CA 1
ATOM 787 C C . TYR A 1 97 ? 3.865 -13.242 -7.348 1 98.94 97 TYR A C 1
ATOM 789 O O . TYR A 1 97 ? 2.979 -12.812 -6.609 1 98.94 97 TYR A O 1
ATOM 797 N N . LEU A 1 98 ? 4.328 -14.461 -7.273 1 98.81 98 LEU A N 1
ATOM 798 C CA . LEU A 1 98 ? 3.801 -15.492 -6.387 1 98.81 98 LEU A CA 1
ATOM 799 C C . LEU A 1 98 ? 4.926 -16.172 -5.609 1 98.81 98 LEU A C 1
ATOM 801 O O . LEU A 1 98 ? 4.785 -17.312 -5.18 1 98.81 98 LEU A O 1
ATOM 805 N N . THR A 1 99 ? 6 -15.445 -5.43 1 98.81 99 THR A N 1
ATOM 806 C CA . THR A 1 99 ? 7.168 -15.984 -4.746 1 98.81 99 THR A CA 1
ATOM 807 C C . THR A 1 99 ? 6.828 -16.359 -3.307 1 98.81 99 THR A C 1
ATOM 809 O O . THR A 1 99 ? 6 -15.711 -2.668 1 98.81 99 THR A O 1
ATOM 812 N N . ASP A 1 100 ? 7.504 -17.406 -2.719 1 98.81 100 ASP A N 1
ATOM 813 C CA . ASP A 1 100 ? 7.422 -17.812 -1.32 1 98.81 100 ASP A CA 1
ATOM 814 C C . ASP A 1 100 ? 5.988 -18.172 -0.938 1 98.81 100 ASP A C 1
ATOM 816 O O . ASP A 1 100 ? 5.434 -17.609 0.012 1 98.81 100 ASP A O 1
ATOM 820 N N . ASN A 1 101 ? 5.418 -19.125 -1.668 1 98.75 101 ASN A N 1
ATOM 821 C CA . ASN A 1 101 ? 4.172 -19.828 -1.363 1 98.75 101 ASN A CA 1
ATOM 822 C C . ASN A 1 101 ? 4.371 -21.344 -1.341 1 98.75 101 ASN A C 1
ATOM 824 O O . ASN A 1 101 ? 5.465 -21.828 -1.049 1 98.75 101 ASN A O 1
ATOM 828 N N . ASN A 1 102 ? 3.252 -22.062 -1.491 1 98.62 102 ASN A N 1
ATOM 829 C CA . ASN A 1 102 ? 3.326 -23.516 -1.495 1 98.62 102 ASN A CA 1
ATOM 830 C C . ASN A 1 102 ? 2.705 -24.109 -2.758 1 98.62 102 ASN A C 1
ATOM 832 O O . ASN A 1 102 ? 2.023 -25.141 -2.697 1 98.62 102 ASN A O 1
ATOM 836 N N . LEU A 1 103 ? 2.904 -23.469 -3.793 1 98.31 103 LEU A N 1
ATOM 837 C CA . LEU A 1 103 ? 2.338 -23.938 -5.051 1 98.31 103 LEU A CA 1
ATOM 838 C C . LEU A 1 103 ? 3.066 -25.188 -5.543 1 98.31 103 LEU A C 1
ATOM 840 O O . LEU A 1 103 ? 4.289 -25.281 -5.426 1 98.31 103 LEU A O 1
ATOM 844 N N . ASP A 1 104 ? 2.346 -26.016 -6.098 1 97.69 104 ASP A N 1
ATOM 845 C CA . ASP A 1 104 ? 2.986 -27.219 -6.609 1 97.69 104 ASP A CA 1
ATOM 846 C C . ASP A 1 104 ? 2.912 -27.281 -8.133 1 97.69 104 ASP A C 1
ATOM 848 O O . ASP A 1 104 ? 3.299 -28.281 -8.742 1 97.69 104 ASP A O 1
ATOM 852 N N . HIS A 1 105 ? 2.367 -26.344 -8.719 1 96.94 105 HIS A N 1
ATOM 853 C CA . HIS A 1 105 ? 2.293 -26.234 -10.172 1 96.94 105 HIS A CA 1
ATOM 854 C C . HIS A 1 105 ? 2.25 -24.781 -10.609 1 96.94 105 HIS A C 1
ATOM 856 O O . HIS A 1 105 ? 1.982 -23.891 -9.797 1 96.94 105 HIS A O 1
ATOM 862 N N . ILE A 1 106 ? 2.6 -24.516 -11.82 1 97.38 106 ILE A N 1
ATOM 863 C CA . ILE A 1 106 ? 2.455 -23.188 -12.422 1 97.38 106 ILE A CA 1
ATOM 864 C C . ILE A 1 106 ? 0.988 -22.938 -12.766 1 97.38 106 ILE A C 1
ATOM 866 O O . ILE A 1 106 ? 0.356 -23.75 -13.445 1 97.38 106 ILE A O 1
ATOM 870 N N . PRO A 1 107 ? 0.471 -21.844 -12.336 1 96.31 107 PRO A N 1
ATOM 871 C CA . PRO A 1 107 ? -0.921 -21.562 -12.695 1 96.31 107 PRO A CA 1
ATOM 872 C C . PRO A 1 107 ? -1.102 -21.25 -14.18 1 96.31 107 PRO A C 1
ATOM 874 O O . PRO A 1 107 ? -0.458 -20.344 -14.711 1 96.31 107 PRO A O 1
ATOM 877 N N . LEU A 1 108 ? -2 -22.047 -14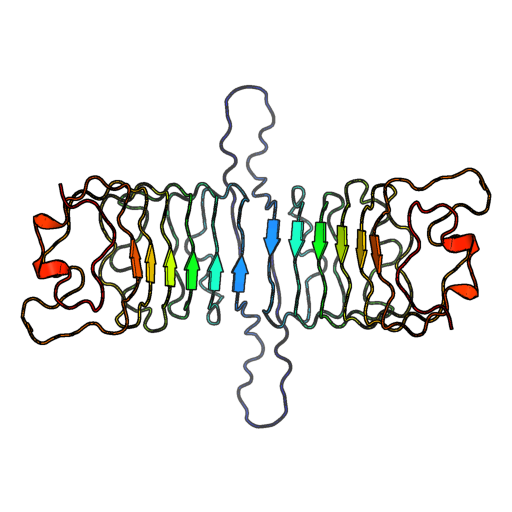.867 1 95.5 108 LEU A N 1
ATOM 878 C CA . LEU A 1 108 ? -2.213 -21.953 -16.297 1 95.5 108 LEU A CA 1
ATOM 879 C C . LEU A 1 108 ? -3.691 -21.75 -16.625 1 95.5 108 LEU A C 1
ATOM 881 O O . LEU A 1 108 ? -4.559 -22.125 -15.828 1 95.5 108 LEU A O 1
ATOM 885 N N . PRO A 1 109 ? -4.094 -21.094 -17.688 1 96.38 109 PRO A N 1
ATOM 886 C CA . PRO A 1 109 ? -3.186 -20.453 -18.641 1 96.38 109 PRO A CA 1
ATOM 887 C C . PRO A 1 109 ? -2.699 -19.094 -18.188 1 96.38 109 PRO A C 1
ATOM 889 O O . PRO A 1 109 ? -3.34 -18.453 -17.344 1 96.38 109 PRO A O 1
ATOM 892 N N . LEU A 1 110 ? -1.541 -18.656 -18.656 1 96.75 110 LEU A N 1
ATOM 893 C CA . LEU A 1 110 ? -0.999 -17.328 -18.406 1 96.75 110 LEU A CA 1
ATOM 894 C C . LEU A 1 110 ? -1.375 -16.359 -19.516 1 96.75 110 LEU A C 1
ATOM 896 O O . LEU A 1 110 ? -1.382 -16.75 -20.703 1 96.75 110 LEU A O 1
ATOM 900 N N . PRO A 1 111 ? -1.604 -15.156 -19.109 1 96.31 111 PRO A N 1
ATOM 901 C CA . PRO A 1 111 ? -1.971 -14.188 -20.141 1 96.31 111 PRO A CA 1
ATOM 902 C C . PRO A 1 111 ? -0.841 -13.938 -21.141 1 96.31 111 PRO A C 1
ATOM 904 O O . PRO A 1 111 ? 0.335 -13.984 -20.766 1 96.31 111 PRO A O 1
ATOM 907 N N . GLU A 1 112 ? -1.251 -13.555 -22.344 1 94.19 112 GLU A N 1
ATOM 908 C CA . GLU A 1 112 ? -0.299 -13.391 -23.438 1 94.19 112 GLU A CA 1
ATOM 909 C C . GLU A 1 112 ? 0.623 -12.203 -23.203 1 94.19 112 GLU A C 1
ATOM 911 O O . GLU A 1 112 ? 1.788 -12.219 -23.594 1 94.19 112 GLU A O 1
ATOM 916 N N . ASN A 1 113 ? 0.176 -11.25 -22.531 1 96.75 113 ASN A N 1
ATOM 917 C CA . ASN A 1 113 ? 0.931 -10.008 -22.391 1 96.75 113 ASN A CA 1
ATOM 918 C C . ASN A 1 113 ? 1.748 -10 -21.094 1 96.75 113 ASN A C 1
ATOM 920 O O . ASN A 1 113 ? 2.344 -8.977 -20.75 1 96.75 113 ASN A O 1
ATOM 924 N N . LEU A 1 114 ? 1.71 -11.109 -20.453 1 98.31 114 LEU A N 1
ATOM 925 C CA . LEU A 1 114 ? 2.508 -11.211 -19.234 1 98.31 114 LEU A CA 1
ATOM 926 C C . LEU A 1 114 ? 3.982 -10.953 -19.531 1 98.31 114 LEU A C 1
ATOM 928 O O . LEU A 1 114 ? 4.531 -11.5 -20.484 1 98.31 114 LEU A O 1
ATOM 932 N N . ARG A 1 115 ? 4.613 -10.133 -18.703 1 98.5 115 ARG A N 1
ATOM 933 C CA . ARG A 1 115 ? 6.008 -9.766 -18.906 1 98.5 115 ARG A CA 1
ATOM 934 C C . ARG A 1 115 ? 6.91 -10.461 -17.891 1 98.5 115 ARG A C 1
ATOM 936 O O . ARG A 1 115 ? 8.039 -10.836 -18.203 1 98.5 115 ARG A O 1
ATOM 943 N N . ALA A 1 116 ? 6.41 -10.602 -16.703 1 98.75 116 ALA A N 1
ATOM 944 C CA . ALA A 1 116 ? 7.195 -11.188 -15.617 1 98.75 116 ALA A CA 1
ATOM 945 C C . ALA A 1 116 ? 6.359 -12.156 -14.797 1 98.75 116 ALA A C 1
ATOM 947 O O . ALA A 1 116 ? 5.207 -11.867 -14.453 1 98.75 116 ALA A O 1
ATOM 948 N N . LEU A 1 117 ? 6.918 -13.336 -14.508 1 98.75 117 LEU A N 1
ATOM 949 C CA . LEU A 1 117 ? 6.348 -14.367 -13.656 1 98.75 117 LEU A CA 1
ATOM 950 C C . LEU A 1 117 ? 7.352 -14.82 -12.602 1 98.75 117 LEU A C 1
ATOM 952 O O . LEU A 1 117 ? 8.359 -15.445 -12.93 1 98.75 117 LEU A O 1
ATOM 956 N N . HIS A 1 118 ? 7.059 -14.445 -11.367 1 98.88 118 HIS A N 1
ATOM 957 C CA . HIS A 1 118 ? 7.93 -14.852 -10.273 1 98.88 118 HIS A CA 1
ATOM 958 C C . HIS A 1 118 ? 7.293 -15.961 -9.445 1 98.88 118 HIS A C 1
ATOM 960 O O . HIS A 1 118 ? 6.23 -15.766 -8.844 1 98.88 118 HIS A O 1
ATOM 966 N N . LEU A 1 119 ? 7.945 -17.125 -9.375 1 98.69 119 LEU A N 1
ATOM 967 C CA . LEU A 1 119 ? 7.441 -18.297 -8.664 1 98.69 119 LEU A CA 1
ATOM 968 C C . LEU A 1 119 ? 8.516 -18.891 -7.766 1 98.69 119 LEU A C 1
ATOM 970 O O . LEU A 1 119 ? 8.461 -20.078 -7.422 1 98.69 119 LEU A O 1
ATOM 974 N N . GLN A 1 120 ? 9.469 -17.984 -7.445 1 98.69 120 GLN A N 1
ATOM 975 C CA . GLN A 1 120 ? 10.57 -18.484 -6.629 1 98.69 120 GLN A CA 1
ATOM 976 C C . GLN A 1 120 ? 10.055 -19.094 -5.332 1 98.69 120 GLN A C 1
ATOM 978 O O . GLN A 1 120 ? 9.047 -18.656 -4.781 1 98.69 120 GLN A O 1
ATOM 983 N N . ASN A 1 121 ? 10.75 -20.109 -4.824 1 98.62 121 ASN A N 1
ATOM 984 C CA . ASN A 1 121 ? 10.531 -20.703 -3.51 1 98.62 121 ASN A CA 1
ATOM 985 C C . ASN A 1 121 ? 9.094 -21.188 -3.348 1 98.62 121 ASN A C 1
ATOM 987 O O . ASN A 1 121 ? 8.414 -20.844 -2.381 1 98.62 121 ASN A O 1
ATOM 991 N N . ASN A 1 122 ? 8.688 -22.062 -4.227 1 98.44 122 ASN A N 1
ATOM 992 C CA . ASN A 1 122 ? 7.496 -22.891 -4.141 1 98.44 122 ASN A CA 1
ATOM 993 C C . ASN A 1 122 ? 7.844 -24.375 -4.184 1 98.44 122 ASN A C 1
ATOM 995 O O . ASN A 1 122 ? 8.945 -24.781 -3.793 1 98.44 122 ASN A O 1
ATOM 999 N N . ASN A 1 123 ? 6.848 -25.203 -4.488 1 98.25 123 ASN A N 1
ATOM 1000 C CA . ASN A 1 123 ? 7.07 -26.641 -4.555 1 98.25 123 ASN A CA 1
ATOM 1001 C C . ASN A 1 123 ? 6.719 -27.188 -5.934 1 98.25 123 ASN A C 1
ATOM 1003 O O . ASN A 1 123 ? 6.078 -28.234 -6.035 1 98.25 123 ASN A O 1
ATOM 1007 N N . ILE A 1 124 ? 7.113 -26.484 -6.879 1 97.69 124 ILE A N 1
ATOM 1008 C CA . ILE A 1 124 ? 6.789 -26.891 -8.25 1 97.69 124 ILE A CA 1
ATOM 1009 C C . ILE A 1 124 ? 7.734 -27.984 -8.703 1 97.69 124 ILE A C 1
ATOM 1011 O O . ILE A 1 124 ? 8.953 -27.797 -8.734 1 97.69 124 ILE A O 1
ATOM 1015 N N . LEU A 1 125 ? 7.188 -29.078 -9.102 1 95.06 125 LEU A N 1
ATOM 1016 C CA . LEU A 1 125 ? 7.984 -30.25 -9.398 1 95.06 125 LEU A CA 1
ATOM 1017 C C . LEU A 1 125 ? 8.211 -30.391 -10.898 1 95.06 125 LEU A C 1
ATOM 1019 O O . LEU A 1 125 ? 9.242 -30.922 -11.336 1 95.06 125 LEU A O 1
ATOM 1023 N N . GLU A 1 126 ? 7.215 -30.031 -11.648 1 92.12 126 GLU A N 1
ATOM 1024 C CA . GLU A 1 126 ? 7.285 -30.266 -13.086 1 92.12 126 GLU A CA 1
ATOM 1025 C C . GLU A 1 126 ? 6.57 -29.172 -13.867 1 92.12 126 GLU A C 1
ATOM 1027 O O . GLU A 1 126 ? 5.863 -28.344 -13.281 1 92.12 126 GLU A O 1
ATOM 1032 N N . MET A 1 127 ? 6.918 -29.156 -15.156 1 93.44 127 MET A N 1
ATOM 1033 C CA . MET A 1 127 ? 6.211 -28.297 -16.109 1 93.44 127 MET A CA 1
ATOM 1034 C C . MET A 1 127 ? 5.863 -29.062 -17.375 1 93.44 127 MET A C 1
ATOM 1036 O O . MET A 1 127 ? 6.57 -29.984 -17.766 1 93.44 127 MET A O 1
ATOM 1040 N N . HIS A 1 128 ? 4.809 -28.656 -17.938 1 92.12 128 HIS A N 1
ATOM 1041 C CA . HIS A 1 128 ? 4.402 -29.266 -19.203 1 92.12 128 HIS A CA 1
ATOM 1042 C C . HIS A 1 128 ? 5.082 -28.578 -20.375 1 92.12 128 HIS A C 1
ATOM 1044 O O . HIS A 1 128 ? 5.531 -27.438 -20.266 1 92.12 128 HIS A O 1
ATOM 1050 N N . GLU A 1 129 ? 4.992 -29.25 -21.562 1 92.88 129 GLU A N 1
ATOM 1051 C CA . GLU A 1 129 ? 5.652 -28.766 -22.766 1 92.88 129 GLU A CA 1
ATOM 1052 C C . GLU A 1 129 ? 4.973 -27.516 -23.297 1 92.88 129 GLU A C 1
ATOM 1054 O O . GLU A 1 129 ? 5.613 -26.688 -23.953 1 92.88 129 GLU A O 1
ATOM 1059 N N . ASP A 1 130 ? 3.738 -27.406 -22.906 1 92.31 130 ASP A N 1
ATOM 1060 C CA . ASP A 1 130 ? 2.99 -26.266 -23.438 1 92.31 130 ASP A CA 1
ATOM 1061 C C . ASP A 1 130 ? 2.807 -25.188 -22.375 1 92.31 130 ASP A C 1
ATOM 1063 O O . ASP A 1 130 ? 1.922 -24.328 -22.5 1 92.31 130 ASP A O 1
ATOM 1067 N N . THR A 1 131 ? 3.648 -25.156 -21.391 1 95.19 131 THR A N 1
ATOM 1068 C CA . THR A 1 131 ? 3.51 -24.219 -20.266 1 95.19 131 THR A CA 1
ATOM 1069 C C . THR A 1 131 ? 3.635 -22.781 -20.766 1 95.19 131 THR A C 1
ATOM 1071 O O . THR A 1 131 ? 2.768 -21.953 -20.484 1 95.19 131 THR A O 1
ATOM 1074 N N . PHE A 1 132 ? 4.668 -22.453 -21.5 1 96.31 132 PHE A N 1
ATOM 1075 C CA . PHE A 1 132 ? 4.875 -21.094 -21.969 1 96.31 132 PHE A CA 1
ATOM 1076 C C . PHE A 1 132 ? 4.707 -21.016 -23.484 1 96.31 132 PHE A C 1
ATOM 1078 O O . PHE A 1 132 ? 4.43 -19.938 -24.031 1 96.31 132 PHE A O 1
ATOM 1085 N N . CYS A 1 133 ? 4.879 -22.188 -24.094 1 94.81 133 CYS A N 1
ATOM 1086 C CA . CYS A 1 133 ? 4.934 -22.219 -25.547 1 94.81 133 CYS A CA 1
ATOM 1087 C C . CYS A 1 133 ? 3.775 -23.031 -26.125 1 94.81 133 CYS A C 1
ATOM 1089 O O . CYS A 1 133 ? 3.025 -23.672 -25.375 1 94.81 133 CYS A O 1
ATOM 1091 N N . ASN A 1 134 ? 3.607 -22.828 -27.484 1 89.06 134 ASN A N 1
ATOM 1092 C CA . ASN A 1 134 ? 2.629 -23.609 -28.234 1 89.06 134 ASN A CA 1
ATOM 1093 C C . ASN A 1 134 ? 3.277 -24.812 -28.922 1 89.06 134 ASN A C 1
ATOM 1095 O O . ASN A 1 134 ? 4.094 -24.641 -29.828 1 89.06 134 ASN A O 1
ATOM 1099 N N . VAL A 1 135 ? 2.855 -25.953 -28.516 1 84.88 135 VAL A N 1
ATOM 1100 C CA . VAL A 1 135 ? 3.494 -27.156 -29.031 1 84.88 135 VAL A CA 1
ATOM 1101 C C . VAL A 1 135 ? 3.111 -27.359 -30.5 1 84.88 135 VAL A C 1
ATOM 1103 O O . VAL A 1 135 ? 3.836 -28.016 -31.25 1 84.88 135 VAL A O 1
ATOM 1106 N N . LYS A 1 136 ? 2.012 -26.797 -30.891 1 89.25 136 LYS A N 1
ATOM 1107 C CA . LYS A 1 136 ? 1.533 -26.969 -32.25 1 89.25 136 LYS A CA 1
ATOM 1108 C C . LYS A 1 136 ? 2.125 -25.906 -33.188 1 89.25 136 LYS A C 1
ATOM 1110 O O . LYS A 1 136 ? 2.021 -26.016 -34.406 1 89.25 136 LYS A O 1
ATOM 1115 N N . ASN A 1 137 ? 2.629 -24.953 -32.688 1 90.5 137 ASN A N 1
ATOM 1116 C CA . ASN A 1 137 ? 3.225 -23.859 -33.438 1 90.5 137 ASN A CA 1
ATOM 1117 C C . ASN A 1 137 ? 4.652 -23.578 -32.969 1 90.5 137 ASN A C 1
ATOM 1119 O O . ASN A 1 137 ? 4.875 -22.719 -32.125 1 90.5 137 ASN A O 1
ATOM 1123 N N . LEU A 1 138 ? 5.562 -24.141 -33.688 1 84.5 138 LEU A N 1
ATOM 1124 C CA . LEU A 1 138 ? 6.961 -24.078 -33.281 1 84.5 138 LEU A CA 1
ATOM 1125 C C . LEU A 1 138 ? 7.551 -22.703 -33.625 1 84.5 138 LEU A C 1
ATOM 1127 O O . LEU A 1 138 ? 8.617 -22.344 -33.094 1 84.5 138 LEU A O 1
ATOM 1131 N N . THR A 1 139 ? 6.844 -21.969 -34.375 1 89.19 139 THR A N 1
ATOM 1132 C CA . THR A 1 139 ? 7.371 -20.672 -34.75 1 89.19 139 THR A CA 1
ATOM 1133 C C . THR A 1 139 ? 6.848 -19.578 -33.812 1 89.19 139 THR A C 1
ATOM 1135 O O . THR A 1 139 ? 7.266 -18.422 -33.906 1 89.19 139 THR A O 1
ATOM 1138 N N . TYR A 1 140 ? 6.023 -20.062 -33.062 1 90.62 140 TYR A N 1
ATOM 1139 C CA . TYR A 1 140 ? 5.449 -19.125 -32.094 1 90.62 140 TYR A CA 1
ATOM 1140 C C . TYR A 1 140 ? 6.523 -18.594 -31.156 1 90.62 140 TYR A C 1
ATOM 1142 O O . TYR A 1 140 ? 7.301 -19.359 -30.594 1 90.62 140 TYR A O 1
ATOM 1150 N N . ILE A 1 141 ? 6.605 -17.203 -30.984 1 93.56 141 ILE A N 1
ATOM 1151 C CA . ILE A 1 141 ? 7.516 -16.547 -30.047 1 93.56 141 ILE A CA 1
ATOM 1152 C C . ILE A 1 141 ? 6.719 -15.703 -29.062 1 93.56 141 ILE A C 1
ATOM 1154 O O . ILE A 1 141 ? 5.934 -14.836 -29.453 1 93.56 141 ILE A O 1
ATOM 1158 N N . ARG A 1 142 ? 6.938 -16 -27.828 1 95.19 142 ARG A N 1
ATOM 1159 C CA . ARG A 1 142 ? 6.305 -15.211 -26.781 1 95.19 142 ARG A CA 1
ATOM 1160 C C . ARG A 1 142 ? 7.199 -14.047 -26.359 1 95.19 142 ARG A C 1
ATOM 1162 O O . ARG A 1 142 ? 7.852 -14.117 -25.312 1 95.19 142 ARG A O 1
ATOM 1169 N N . LYS A 1 143 ? 7.109 -13.023 -27 1 95.12 143 LYS A N 1
ATOM 1170 C CA . LYS A 1 143 ? 8.055 -11.922 -26.922 1 95.12 143 LYS A CA 1
ATOM 1171 C C . LYS A 1 143 ? 7.902 -11.148 -25.625 1 95.12 143 LYS A C 1
ATOM 1173 O O . LYS A 1 143 ? 8.883 -10.641 -25.078 1 95.12 143 LYS A O 1
ATOM 1178 N N . ALA A 1 144 ? 6.707 -11.109 -25.141 1 96.75 144 ALA A N 1
ATOM 1179 C CA . ALA A 1 144 ? 6.438 -10.242 -24 1 96.75 144 ALA A CA 1
ATOM 1180 C C . ALA A 1 144 ? 7.012 -10.836 -22.719 1 96.75 144 ALA A C 1
ATOM 1182 O O . ALA A 1 144 ? 7.457 -10.102 -21.828 1 96.75 144 ALA A O 1
ATOM 1183 N N . LEU A 1 145 ? 7.012 -12.125 -22.547 1 97.69 145 LEU A N 1
ATOM 1184 C CA . LEU A 1 145 ? 7.395 -12.812 -21.312 1 97.69 145 LEU A CA 1
ATOM 1185 C C . LEU A 1 145 ? 8.914 -12.922 -21.203 1 97.69 145 LEU A C 1
ATOM 1187 O O . LEU A 1 145 ? 9.5 -13.906 -21.656 1 97.69 145 LEU A O 1
ATOM 1191 N N . GLU A 1 146 ? 9.539 -11.945 -20.422 1 96.94 146 GLU A N 1
ATOM 1192 C CA . GLU A 1 146 ? 10.992 -11.797 -20.438 1 96.94 146 GLU A CA 1
ATOM 1193 C C . GLU A 1 146 ? 11.609 -12.227 -19.109 1 96.94 146 GLU A C 1
ATOM 1195 O O . GLU A 1 146 ? 12.797 -12.523 -19.047 1 96.94 146 GLU A O 1
ATOM 1200 N N . ASP A 1 147 ? 10.789 -12.297 -18.125 1 98.12 147 ASP A N 1
ATOM 1201 C CA . ASP A 1 147 ? 11.328 -12.547 -16.781 1 98.12 147 ASP A CA 1
ATOM 1202 C C . ASP A 1 147 ? 10.555 -13.656 -16.078 1 98.12 147 ASP A C 1
ATOM 1204 O O . ASP A 1 147 ? 9.492 -13.406 -15.5 1 98.12 147 ASP A O 1
ATOM 1208 N N . ILE A 1 148 ? 11.141 -14.867 -16.094 1 98.25 148 ILE A N 1
ATOM 1209 C CA . ILE A 1 148 ? 10.539 -16.016 -15.422 1 98.25 148 ILE A CA 1
ATOM 1210 C C . ILE A 1 148 ? 11.484 -16.547 -14.359 1 98.25 148 ILE A C 1
ATOM 1212 O O . ILE A 1 148 ? 12.617 -16.938 -14.656 1 98.25 148 ILE A O 1
ATOM 1216 N N . ARG A 1 149 ? 11.023 -16.531 -13.109 1 98.44 149 ARG A N 1
ATOM 1217 C CA . ARG A 1 149 ? 11.836 -17.016 -12 1 98.44 149 ARG A CA 1
ATOM 1218 C C . ARG A 1 149 ? 11.234 -18.266 -11.383 1 98.44 149 ARG A C 1
ATOM 1220 O O . ARG A 1 149 ? 10.117 -18.234 -10.852 1 98.44 149 ARG A O 1
ATOM 1227 N N . LEU A 1 150 ? 12 -19.359 -11.398 1 97.94 150 LEU A N 1
ATOM 1228 C CA . LEU A 1 150 ? 11.547 -20.656 -10.867 1 97.94 150 LEU A CA 1
ATOM 1229 C C . LEU A 1 150 ? 12.547 -21.203 -9.867 1 97.94 150 LEU A C 1
ATOM 1231 O O . LEU A 1 150 ? 12.406 -22.344 -9.406 1 97.94 150 LEU A O 1
ATOM 1235 N N . ASP A 1 151 ? 13.531 -20.359 -9.562 1 97.5 151 ASP A N 1
ATOM 1236 C CA . ASP A 1 151 ? 14.547 -20.828 -8.625 1 97.5 151 ASP A CA 1
ATOM 1237 C C . ASP A 1 151 ? 13.938 -21.141 -7.262 1 97.5 151 ASP A C 1
ATOM 1239 O O . ASP A 1 151 ? 12.922 -20.562 -6.883 1 97.5 151 ASP A O 1
ATOM 1243 N N . GLY A 1 152 ? 14.523 -22.109 -6.531 1 97.81 152 GLY A N 1
ATOM 1244 C CA . GLY A 1 152 ? 14.008 -22.516 -5.234 1 97.81 152 GLY A CA 1
ATOM 1245 C C . GLY A 1 152 ? 12.875 -23.531 -5.332 1 97.81 152 GLY A C 1
ATOM 1246 O O . GLY A 1 152 ? 12.203 -23.812 -4.34 1 97.81 152 GLY A O 1
ATOM 1247 N N . ASN A 1 153 ? 12.562 -24.031 -6.469 1 97.56 153 ASN A N 1
ATOM 1248 C CA . ASN A 1 153 ? 11.625 -25.125 -6.703 1 97.56 153 ASN A CA 1
ATOM 1249 C C . ASN A 1 153 ? 12.352 -26.422 -7.031 1 97.56 153 ASN A C 1
ATOM 1251 O O . ASN A 1 153 ? 13.492 -26.391 -7.496 1 97.56 153 ASN A O 1
ATOM 1255 N N . PRO A 1 154 ? 11.742 -27.547 -6.715 1 97 154 PRO A N 1
ATOM 1256 C CA . PRO A 1 154 ? 12.383 -28.812 -7.062 1 97 154 PRO A CA 1
ATOM 1257 C C . PRO A 1 154 ? 12.273 -29.156 -8.547 1 97 154 PRO A C 1
ATOM 1259 O O . PRO A 1 154 ? 12.68 -30.234 -8.977 1 97 154 PRO A O 1
ATOM 1262 N N . ILE A 1 155 ? 11.859 -28.312 -9.391 1 95.5 155 ILE A N 1
ATOM 1263 C CA . ILE A 1 155 ? 11.664 -28.547 -10.82 1 95.5 155 ILE A CA 1
ATOM 1264 C C . ILE A 1 155 ? 13.016 -28.625 -11.516 1 95.5 155 ILE A C 1
ATOM 1266 O O . ILE A 1 155 ? 13.945 -27.875 -11.18 1 95.5 155 ILE A O 1
ATOM 1270 N N . ASN A 1 156 ? 13.133 -29.516 -12.492 1 95.31 156 ASN A N 1
ATOM 1271 C CA . ASN A 1 156 ? 14.281 -29.625 -13.391 1 95.31 156 ASN A CA 1
ATOM 1272 C C . ASN A 1 156 ? 13.945 -29.125 -14.789 1 95.31 156 ASN A C 1
ATOM 1274 O O . ASN A 1 156 ? 13.258 -29.828 -15.547 1 95.31 156 ASN A O 1
ATOM 1278 N N . LEU A 1 157 ? 14.5 -28.062 -15.141 1 94.44 157 LEU A N 1
ATOM 1279 C CA . LEU A 1 157 ? 14.148 -27.391 -16.391 1 94.44 157 LEU A CA 1
ATOM 1280 C C . LEU A 1 157 ? 14.672 -28.172 -17.594 1 94.44 157 LEU A C 1
ATOM 1282 O O . LEU A 1 157 ? 14.133 -28.062 -18.688 1 94.44 157 LEU A O 1
ATOM 1286 N N . SER A 1 158 ? 15.742 -28.891 -17.375 1 94.25 158 SER A N 1
ATOM 1287 C CA . SER A 1 158 ? 16.375 -29.609 -18.484 1 94.25 158 SER A CA 1
ATOM 1288 C C . SER A 1 158 ? 15.461 -30.719 -19 1 94.25 158 SER A C 1
ATOM 1290 O O . SER A 1 158 ? 15.672 -31.234 -20.109 1 94.25 158 SER A O 1
ATOM 1292 N N . LYS A 1 159 ? 14.438 -31.078 -18.281 1 94.62 159 LYS A N 1
ATOM 1293 C CA . LYS A 1 159 ? 13.57 -32.188 -18.641 1 94.62 159 LYS A CA 1
ATOM 1294 C C . LYS A 1 159 ? 12.539 -31.766 -19.688 1 94.62 159 LYS A C 1
ATOM 1296 O O . LYS A 1 159 ? 11.977 -32.625 -20.391 1 94.62 159 LYS A O 1
ATOM 1301 N N . THR A 1 160 ? 12.25 -30.5 -19.75 1 93.75 160 THR A N 1
ATOM 1302 C CA . THR A 1 160 ? 11.188 -30.062 -20.656 1 93.75 160 THR A CA 1
ATOM 1303 C C . THR A 1 160 ? 11.586 -28.766 -21.359 1 93.75 160 THR A C 1
ATOM 1305 O O . THR A 1 160 ? 10.875 -27.766 -21.266 1 93.75 160 THR A O 1
ATOM 1308 N N . PRO A 1 161 ? 12.641 -28.766 -22.125 1 92.25 161 PRO A N 1
ATOM 1309 C CA . PRO A 1 161 ? 13.109 -27.562 -22.797 1 92.25 161 PRO A CA 1
ATOM 1310 C C . PRO A 1 161 ? 12.07 -26.969 -23.75 1 92.25 161 PRO A C 1
ATOM 1312 O O . PRO A 1 161 ? 12.039 -25.766 -23.969 1 92.25 161 PRO A O 1
ATOM 1315 N N . GLN A 1 162 ? 11.172 -27.828 -24.328 1 92.69 162 GLN A N 1
ATOM 1316 C CA . GLN A 1 162 ? 10.164 -27.375 -25.281 1 92.69 162 GLN A CA 1
ATOM 1317 C C . GLN A 1 162 ? 9.211 -26.375 -24.641 1 92.69 162 GLN A C 1
ATOM 1319 O O . GLN A 1 162 ? 8.539 -25.609 -25.344 1 92.69 162 GLN A O 1
ATOM 1324 N N . ALA A 1 163 ? 9.141 -26.391 -23.328 1 94.38 163 ALA A N 1
ATOM 1325 C CA . ALA A 1 163 ? 8.203 -25.531 -22.594 1 94.38 163 ALA A CA 1
ATOM 1326 C C . ALA A 1 163 ? 8.625 -24.062 -22.672 1 94.38 163 ALA A C 1
ATOM 1328 O O . ALA A 1 163 ? 7.809 -23.172 -22.469 1 94.38 163 ALA A O 1
ATOM 1329 N N . TYR A 1 164 ? 9.938 -23.781 -22.953 1 94.69 164 TYR A N 1
ATOM 1330 C CA . TYR A 1 164 ? 10.383 -22.391 -22.828 1 94.69 164 TYR A CA 1
ATOM 1331 C C . TYR A 1 164 ? 11.227 -22 -24.031 1 94.69 164 TYR A C 1
ATOM 1333 O O . TYR A 1 164 ? 11.875 -20.953 -24.031 1 94.69 164 TYR A O 1
ATOM 1341 N N . MET A 1 165 ? 11.195 -22.781 -25.062 1 93.44 165 MET A N 1
ATOM 1342 C CA . MET A 1 165 ? 11.977 -22.5 -26.266 1 93.44 165 MET A CA 1
ATOM 1343 C C . MET A 1 165 ? 11.453 -21.266 -26.984 1 93.44 165 MET A C 1
ATOM 1345 O O . MET A 1 165 ? 12.188 -20.625 -27.75 1 93.44 165 MET A O 1
ATOM 1349 N N . CYS A 1 166 ? 10.273 -20.984 -26.797 1 96.12 166 CYS A N 1
ATOM 1350 C CA . CYS A 1 166 ? 9.633 -19.859 -27.484 1 96.12 166 CYS A CA 1
ATOM 1351 C C . CYS A 1 166 ? 9.93 -18.547 -26.766 1 96.12 166 CYS A C 1
ATOM 1353 O O . CYS A 1 166 ? 9.523 -17.484 -27.234 1 96.12 166 CYS A O 1
ATOM 1355 N N . LEU A 1 167 ? 10.609 -18.547 -25.656 1 96.25 167 LEU A N 1
ATOM 1356 C CA . LEU A 1 167 ? 10.828 -17.359 -24.828 1 96.25 167 LEU A CA 1
ATOM 1357 C C . LEU A 1 167 ? 12.078 -16.625 -25.281 1 96.25 167 LEU A C 1
ATOM 1359 O O . LEU A 1 167 ? 13.039 -17.234 -25.75 1 96.25 167 LEU A O 1
ATOM 1363 N N . PRO A 1 168 ? 12.062 -15.32 -25.047 1 95.38 168 PRO A N 1
ATOM 1364 C CA . PRO A 1 168 ? 13.242 -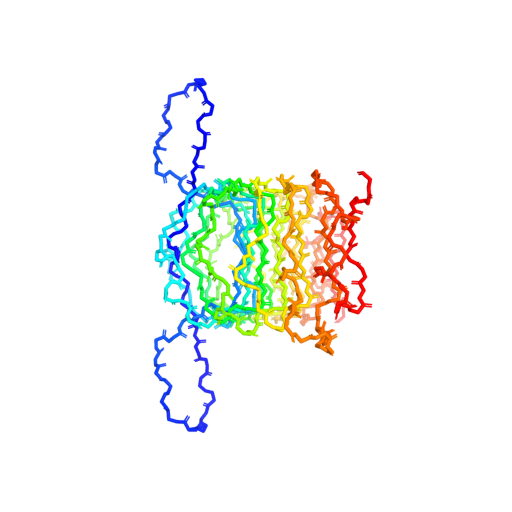14.539 -25.406 1 95.38 168 PRO A CA 1
ATOM 1365 C C . PRO A 1 168 ? 14.422 -14.781 -24.453 1 95.38 168 PRO A C 1
ATOM 1367 O O . PRO A 1 168 ? 15.578 -14.586 -24.844 1 95.38 168 PRO A O 1
ATOM 1370 N N . ARG A 1 169 ? 14.062 -15.141 -23.281 1 94.62 169 ARG A N 1
ATOM 1371 C CA . ARG A 1 169 ? 15.078 -15.453 -22.281 1 94.62 169 ARG A CA 1
ATOM 1372 C C . ARG A 1 169 ? 14.734 -16.734 -21.531 1 94.62 169 ARG A C 1
ATOM 1374 O O . ARG A 1 169 ? 13.562 -17.016 -21.266 1 94.62 169 ARG A O 1
ATOM 1381 N N . LEU A 1 170 ? 15.766 -17.469 -21.172 1 93.56 170 LEU A N 1
ATOM 1382 C CA . LEU A 1 170 ? 15.562 -18.703 -20.422 1 93.56 170 LEU A CA 1
ATOM 1383 C C . LEU A 1 170 ? 15.031 -18.422 -19.016 1 93.56 170 LEU A C 1
ATOM 1385 O O . LEU A 1 170 ? 15.484 -17.469 -18.359 1 93.56 170 LEU A O 1
ATOM 1389 N N . PRO A 1 171 ? 14.109 -19.219 -18.562 1 95.88 171 PRO A N 1
ATOM 1390 C CA . PRO A 1 171 ? 13.727 -19.094 -17.156 1 95.88 171 PRO A CA 1
ATOM 1391 C C . PRO A 1 171 ? 14.891 -19.344 -16.203 1 95.88 171 PRO A C 1
ATOM 1393 O O . PRO A 1 171 ? 15.797 -20.125 -16.531 1 95.88 171 PRO A O 1
ATOM 1396 N N . ILE A 1 172 ? 14.883 -18.594 -15.125 1 95.5 172 ILE A N 1
ATOM 1397 C CA . ILE A 1 172 ? 15.875 -18.828 -14.078 1 95.5 172 ILE A CA 1
ATOM 1398 C C . ILE A 1 172 ? 15.406 -19.953 -13.164 1 95.5 172 ILE A C 1
ATOM 1400 O O . ILE A 1 172 ? 14.32 -19.875 -12.586 1 95.5 172 ILE A O 1
ATOM 1404 N N . GLY A 1 173 ? 16.078 -20.969 -13.07 1 92.25 173 GLY A N 1
ATOM 1405 C CA . GLY A 1 173 ? 15.758 -22.156 -12.273 1 92.25 173 GLY A CA 1
ATOM 1406 C C . GLY A 1 173 ? 16.797 -23.25 -12.391 1 92.25 173 GLY A C 1
ATOM 1407 O O . GLY A 1 173 ? 17.844 -23.062 -13.008 1 92.25 173 GLY A O 1
ATOM 1408 N N . SER A 1 174 ? 16.5 -24.344 -11.641 1 87.88 174 SER A N 1
ATOM 1409 C CA . SER A 1 174 ? 17.438 -25.453 -11.617 1 87.88 174 SER A CA 1
ATOM 1410 C C . SER A 1 174 ? 17.406 -26.234 -12.93 1 87.88 174 SER A C 1
ATOM 1412 O O . SER A 1 174 ? 16.344 -26.484 -13.484 1 87.88 174 SER A O 1
ATOM 1414 N N . LEU A 1 175 ? 18.562 -26.641 -13.375 1 82.94 175 LEU A N 1
ATOM 1415 C CA . LEU A 1 175 ? 18.688 -27.453 -14.578 1 82.94 175 LEU A CA 1
ATOM 1416 C C . LEU A 1 175 ? 19.125 -28.875 -14.234 1 82.94 175 LEU A C 1
ATOM 1418 O O . LEU A 1 175 ? 19.344 -29.703 -15.133 1 82.94 175 LEU A O 1
ATOM 1422 N N . VAL A 1 176 ? 19.391 -29.156 -12.906 1 77.31 176 VAL A N 1
ATOM 1423 C CA . VAL A 1 176 ? 19.828 -30.484 -12.492 1 77.31 176 VAL A CA 1
ATOM 1424 C C . VAL A 1 176 ? 19 -30.953 -11.305 1 77.31 176 VAL A C 1
ATOM 1426 O O . VAL A 1 176 ? 18.438 -30.141 -10.562 1 77.31 176 VAL A O 1
ATOM 1429 N N . MET B 1 1 ? -14.281 -2.918 0.749 1 37.22 1 MET B N 1
ATOM 1430 C CA . MET B 1 1 ? -13.453 -4.117 0.758 1 37.22 1 MET B CA 1
ATOM 1431 C C . MET B 1 1 ? -13.344 -4.691 2.166 1 37.22 1 MET B C 1
ATOM 1433 O O . MET B 1 1 ? -13 -3.979 3.109 1 37.22 1 MET B O 1
ATOM 1437 N N . ALA B 1 2 ? -14.227 -5.867 2.307 1 37.38 2 ALA B N 1
ATOM 1438 C CA . ALA B 1 2 ? -14.062 -6.496 3.615 1 37.38 2 ALA B CA 1
ATOM 1439 C C . ALA B 1 2 ? -12.828 -7.402 3.633 1 37.38 2 ALA B C 1
ATOM 1441 O O . ALA B 1 2 ? -12.688 -8.273 2.777 1 37.38 2 ALA B O 1
ATOM 1442 N N . VAL B 1 3 ? -11.609 -6.895 4.07 1 43.88 3 VAL B N 1
ATOM 1443 C CA . VAL B 1 3 ? -10.406 -7.691 4.293 1 43.88 3 VAL B CA 1
ATOM 1444 C C . VAL B 1 3 ? -10.406 -8.242 5.719 1 43.88 3 VAL B C 1
ATOM 1446 O O . VAL B 1 3 ? -10.656 -7.504 6.672 1 43.88 3 VAL B O 1
ATOM 1449 N N . ARG B 1 4 ? -10.727 -9.641 5.762 1 42.41 4 ARG B N 1
ATOM 1450 C CA . ARG B 1 4 ? -10.664 -10.242 7.09 1 42.41 4 ARG B CA 1
ATOM 1451 C C . ARG B 1 4 ? -9.273 -10.805 7.371 1 42.41 4 ARG B C 1
ATOM 1453 O O . ARG B 1 4 ? -8.625 -11.359 6.473 1 42.41 4 ARG B O 1
ATOM 1460 N N . SER B 1 5 ? -8.484 -10.312 8.281 1 44.72 5 SER B N 1
ATOM 1461 C CA . SER B 1 5 ? -7.203 -10.852 8.727 1 44.72 5 SER B CA 1
ATOM 1462 C C . SER B 1 5 ? -7.395 -11.891 9.828 1 44.72 5 SER B C 1
ATOM 1464 O O . SER B 1 5 ? -8.297 -11.766 10.656 1 44.72 5 SER B O 1
ATOM 1466 N N . ASP B 1 6 ? -6.859 -13.141 9.5 1 39.78 6 ASP B N 1
ATOM 1467 C CA . ASP B 1 6 ? -6.934 -14.211 10.484 1 39.78 6 ASP B CA 1
ATOM 1468 C C . ASP B 1 6 ? -5.891 -14.023 11.586 1 39.78 6 ASP B C 1
ATOM 1470 O O . ASP B 1 6 ? -4.75 -13.648 11.305 1 39.78 6 ASP B O 1
ATOM 1474 N N . LYS B 1 7 ? -6.199 -13.867 12.844 1 36.09 7 LYS B N 1
ATOM 1475 C CA . LYS B 1 7 ? -5.316 -14.062 13.992 1 36.09 7 LYS B CA 1
ATOM 1476 C C . LYS B 1 7 ? -4.844 -15.516 14.07 1 36.09 7 LYS B C 1
ATOM 1478 O O . LYS B 1 7 ? -5.652 -16.422 14.242 1 36.09 7 LYS B O 1
ATOM 1483 N N . VAL B 1 8 ? -3.816 -16.016 13.602 1 34.62 8 VAL B N 1
ATOM 1484 C CA . VAL B 1 8 ? -3.291 -17.297 14.07 1 34.62 8 VAL B CA 1
ATOM 1485 C C . VAL B 1 8 ? -3.008 -17.219 15.57 1 34.62 8 VAL B C 1
ATOM 1487 O O . VAL B 1 8 ? -2.189 -16.422 16.016 1 34.62 8 VAL B O 1
ATOM 1490 N N . MET B 1 9 ? -3.795 -17.719 16.578 1 31.47 9 MET B N 1
ATOM 1491 C CA . MET B 1 9 ? -3.635 -18.109 17.969 1 31.47 9 MET B CA 1
ATOM 1492 C C . MET B 1 9 ? -2.42 -19.016 18.141 1 31.47 9 MET B C 1
ATOM 1494 O O . MET B 1 9 ? -2.365 -20.109 17.578 1 31.47 9 MET B O 1
ATOM 1498 N N . ASP B 1 10 ? -1.146 -18.688 18.281 1 34.38 10 ASP B N 1
ATOM 1499 C CA . ASP B 1 10 ? -0.442 -19.578 19.203 1 34.38 10 ASP B CA 1
ATOM 1500 C C . ASP B 1 10 ? -1.228 -19.766 20.5 1 34.38 10 ASP B C 1
ATOM 1502 O O . ASP B 1 10 ? -2.021 -18.906 20.875 1 34.38 10 ASP B O 1
ATOM 1506 N N . ASP B 1 11 ? -1.23 -20.984 21.359 1 32.53 11 ASP B N 1
ATOM 1507 C CA . ASP B 1 11 ? -1.78 -21.547 22.594 1 32.53 11 ASP B CA 1
ATOM 1508 C C . ASP B 1 11 ? -1.649 -20.562 23.75 1 32.53 11 ASP B C 1
ATOM 1510 O O . ASP B 1 11 ? -2.066 -20.844 24.875 1 32.53 11 ASP B O 1
ATOM 1514 N N . ASP B 1 12 ? -0.622 -20.016 24.328 1 33.47 12 ASP B N 1
ATOM 1515 C CA . ASP B 1 12 ? -0.836 -19.672 25.719 1 33.47 12 ASP B CA 1
ATOM 1516 C C . ASP B 1 12 ? -2.076 -18.797 25.891 1 33.47 12 ASP B C 1
ATOM 1518 O O . ASP B 1 12 ? -3.164 -19.297 26.172 1 33.47 12 ASP B O 1
ATOM 1522 N N . ASP B 1 13 ? -2.139 -17.75 26.875 1 33.97 13 ASP B N 1
ATOM 1523 C CA . ASP B 1 13 ? -3.336 -17.203 27.484 1 33.97 13 ASP B CA 1
ATOM 1524 C C . ASP B 1 13 ? -4.375 -16.828 26.438 1 33.97 13 ASP B C 1
ATOM 1526 O O . ASP B 1 13 ? -4.051 -16.672 25.266 1 33.97 13 ASP B O 1
ATOM 1530 N N . ASP B 1 14 ? -5.734 -16.406 26.984 1 33.53 14 ASP B N 1
ATOM 1531 C CA . ASP B 1 14 ? -7.191 -16.391 26.969 1 33.53 14 ASP B CA 1
ATOM 1532 C C . ASP B 1 14 ? -7.719 -15.641 25.75 1 33.53 14 ASP B C 1
ATOM 1534 O O . ASP B 1 14 ? -8.555 -16.172 25 1 33.53 14 ASP B O 1
ATOM 1538 N N . ASP B 1 15 ? -8.031 -14.297 26.047 1 32.62 15 ASP B N 1
ATOM 1539 C CA . ASP B 1 15 ? -9.164 -13.547 25.5 1 32.62 15 ASP B CA 1
ATOM 1540 C C . ASP B 1 15 ? -8.938 -13.195 24.031 1 32.62 15 ASP B C 1
ATOM 1542 O O . ASP B 1 15 ? -8.273 -12.203 23.734 1 32.62 15 ASP B O 1
ATOM 1546 N N . ASP B 1 16 ? -8.547 -14.148 23.281 1 37.53 16 ASP B N 1
ATOM 1547 C CA . ASP B 1 16 ? -8.43 -14.031 21.828 1 37.53 16 ASP B CA 1
ATOM 1548 C C . ASP B 1 16 ? -9.734 -13.508 21.219 1 37.53 16 ASP B C 1
ATOM 1550 O O . ASP B 1 16 ? -10.672 -14.273 20.984 1 37.53 16 ASP B O 1
ATOM 1554 N N . ASP B 1 17 ? -10.273 -12.531 21.797 1 34.16 17 ASP B N 1
ATOM 1555 C CA . ASP B 1 17 ? -11.492 -12.055 21.156 1 34.16 17 ASP B CA 1
ATOM 1556 C C . ASP B 1 17 ? -11.383 -12.141 19.641 1 34.16 17 ASP B C 1
ATOM 1558 O O . ASP B 1 17 ? -10.312 -11.93 19.078 1 34.16 17 ASP B O 1
ATOM 1562 N N . GLY B 1 18 ? -12 -13.195 19.031 1 37.53 18 GLY B N 1
ATOM 1563 C CA . GLY B 1 18 ? -12.383 -13.633 17.703 1 37.53 18 GLY B CA 1
ATOM 1564 C C . GLY B 1 18 ? -12.023 -12.633 16.609 1 37.53 18 GLY B C 1
ATOM 1565 O O . GLY B 1 18 ? -11.555 -13.016 15.539 1 37.53 18 GLY B O 1
ATOM 1566 N N . SER B 1 19 ? -12.695 -11.531 16.656 1 39.81 19 SER B N 1
ATOM 1567 C CA . SER B 1 19 ? -13.102 -10.664 15.562 1 39.81 19 SER B CA 1
ATOM 1568 C C . SER B 1 19 ? -11.914 -9.906 14.984 1 39.81 19 SER B C 1
ATOM 1570 O O . SER B 1 19 ? -12.07 -9.094 14.062 1 39.81 19 SER B O 1
ATOM 1572 N N . ASN B 1 20 ? -10.797 -9.586 15.758 1 44.03 20 ASN B N 1
ATOM 1573 C CA . ASN B 1 20 ? -10.133 -8.336 15.406 1 44.03 20 ASN B CA 1
ATOM 1574 C C . ASN B 1 20 ? -9.258 -8.5 14.164 1 44.03 20 ASN B C 1
ATOM 1576 O O . ASN B 1 20 ? -8.133 -8.984 14.25 1 44.03 20 ASN B O 1
ATOM 1580 N N . ASP B 1 21 ? -9.75 -8.922 12.992 1 52.25 21 ASP B N 1
ATOM 1581 C CA . ASP B 1 21 ? -9.445 -8.719 11.578 1 52.25 21 ASP B CA 1
ATOM 1582 C C . ASP B 1 21 ? -8.703 -7.402 11.359 1 52.25 21 ASP B C 1
ATOM 1584 O O . ASP B 1 21 ? -8.984 -6.684 10.398 1 52.25 21 ASP B O 1
ATOM 1588 N N . ASP B 1 22 ? -7.895 -7.035 12.25 1 68.62 22 ASP B N 1
ATOM 1589 C CA . ASP B 1 22 ? -7.586 -5.609 12.156 1 68.62 22 ASP B CA 1
ATOM 1590 C C . ASP B 1 22 ? -6.344 -5.375 11.305 1 68.62 22 ASP B C 1
ATOM 1592 O O . ASP B 1 22 ? -5.348 -6.086 11.43 1 68.62 22 ASP B O 1
ATOM 1596 N N . LEU B 1 23 ? -6.453 -4.734 10.234 1 82.69 23 LEU B N 1
ATOM 1597 C CA . LEU B 1 23 ? -5.391 -4.23 9.367 1 82.69 23 LEU B CA 1
ATOM 1598 C C . LEU B 1 23 ? -4.383 -3.41 10.164 1 82.69 23 LEU B C 1
ATOM 1600 O O . LEU B 1 23 ? -4.762 -2.641 11.055 1 82.69 23 LEU B O 1
ATOM 1604 N N . ARG B 1 24 ? -3.172 -3.781 9.867 1 90.88 24 ARG B N 1
ATOM 1605 C CA . ARG B 1 24 ? -2.104 -3.014 10.5 1 90.88 24 ARG B CA 1
ATOM 1606 C C . ARG B 1 24 ? -1.597 -1.915 9.57 1 90.88 24 ARG B C 1
ATOM 1608 O O . ARG B 1 24 ? -1.115 -0.878 10.031 1 90.88 24 ARG B O 1
ATOM 1615 N N . ARG B 1 25 ? -1.659 -2.215 8.32 1 92.75 25 ARG B N 1
ATOM 1616 C CA . ARG B 1 25 ? -1.135 -1.271 7.336 1 92.75 25 ARG B CA 1
ATOM 1617 C C . ARG B 1 25 ? -2.082 -1.134 6.148 1 92.75 25 ARG B C 1
ATOM 1619 O O . ARG B 1 25 ? -2.598 -2.133 5.641 1 92.75 25 ARG B O 1
ATOM 1626 N N . ILE B 1 26 ? -2.305 0.1 5.766 1 91.38 26 ILE B N 1
ATOM 1627 C CA . ILE B 1 26 ? -3.102 0.392 4.578 1 91.38 26 ILE B CA 1
ATOM 1628 C C . ILE B 1 26 ? -2.361 1.394 3.693 1 91.38 26 ILE B C 1
ATOM 1630 O O . ILE B 1 26 ? -1.869 2.414 4.18 1 91.38 26 ILE B O 1
ATOM 1634 N N . ASP B 1 27 ? -2.162 1.054 2.424 1 93.88 27 ASP B N 1
ATOM 1635 C CA . ASP B 1 27 ? -1.624 1.966 1.419 1 93.88 27 ASP B CA 1
ATOM 1636 C C . ASP B 1 27 ? -2.549 2.057 0.207 1 93.88 27 ASP B C 1
ATOM 1638 O O . ASP B 1 27 ? -2.73 1.075 -0.517 1 93.88 27 ASP B O 1
ATOM 1642 N N . LEU B 1 28 ? -3.18 3.203 0.085 1 92.38 28 LEU B N 1
ATOM 1643 C CA . LEU B 1 28 ? -4.09 3.461 -1.024 1 92.38 28 LEU B CA 1
ATOM 1644 C C . LEU B 1 28 ? -3.576 4.602 -1.898 1 92.38 28 LEU B C 1
ATOM 1646 O O . LEU B 1 28 ? -4.352 5.449 -2.338 1 92.38 28 LEU B O 1
ATOM 1650 N N . THR B 1 29 ? -2.322 4.598 -2.178 1 93.81 29 THR B N 1
ATOM 1651 C CA . THR B 1 29 ? -1.656 5.625 -2.971 1 93.81 29 THR B CA 1
ATOM 1652 C C . THR B 1 29 ? -2.207 5.652 -4.395 1 93.81 29 THR B C 1
ATOM 1654 O O . THR B 1 29 ? -2.451 4.602 -4.992 1 93.81 29 THR B O 1
ATOM 1657 N N . SER B 1 30 ? -2.463 6.816 -4.965 1 91.88 30 SER B N 1
ATOM 1658 C CA . SER B 1 30 ? -2.758 7.062 -6.375 1 91.88 30 SER B CA 1
ATOM 1659 C C . SER B 1 30 ? -4.09 6.438 -6.777 1 91.88 30 SER B C 1
ATOM 1661 O O . SER B 1 30 ? -4.176 5.734 -7.781 1 91.88 30 SER B O 1
ATOM 1663 N N . ASN B 1 31 ? -5.328 6.727 -6.066 1 86.88 31 ASN B N 1
ATOM 1664 C CA . ASN B 1 31 ? -6.656 6.207 -6.363 1 86.88 31 ASN B CA 1
ATOM 1665 C C . ASN B 1 31 ? -7.641 7.328 -6.695 1 86.88 31 ASN B C 1
ATOM 1667 O O . ASN B 1 31 ? -8.812 7.07 -6.973 1 86.88 31 ASN B O 1
ATOM 1671 N N . VAL B 1 32 ? -7.301 8.594 -6.605 1 84.56 32 VAL B N 1
ATOM 1672 C CA . VAL B 1 32 ? -8.133 9.766 -6.867 1 84.56 32 VAL B CA 1
ATOM 1673 C C . VAL B 1 32 ? -9.234 9.867 -5.809 1 84.56 32 VAL B C 1
ATOM 1675 O O . VAL B 1 32 ? -10.391 10.148 -6.129 1 84.56 32 VAL B O 1
ATOM 1678 N N . ILE B 1 33 ? -9.039 9.398 -4.672 1 86.44 33 ILE B N 1
ATOM 1679 C CA . ILE B 1 33 ? -9.969 9.492 -3.553 1 86.44 33 ILE B CA 1
ATOM 1680 C C . ILE B 1 33 ? -10.234 10.953 -3.221 1 86.44 33 ILE B C 1
ATOM 1682 O O . ILE B 1 33 ? -9.297 11.742 -3.057 1 86.44 33 ILE B O 1
ATOM 1686 N N . SER B 1 34 ? -11.453 11.289 -3.152 1 88.81 34 SER B N 1
ATOM 1687 C CA . SER B 1 34 ? -11.773 12.68 -2.824 1 88.81 34 SER B CA 1
ATOM 1688 C C . SER B 1 34 ? -12.469 12.781 -1.47 1 88.81 34 SER B C 1
ATOM 1690 O O . SER B 1 34 ? -12.391 13.812 -0.802 1 88.81 34 SER B O 1
ATOM 1692 N N . GLU B 1 35 ? -13.211 11.758 -1.138 1 86.38 35 GLU B N 1
ATOM 1693 C CA . GLU B 1 35 ? -13.922 11.727 0.135 1 86.38 35 GLU B CA 1
ATOM 1694 C C . GLU B 1 35 ? -13.719 10.398 0.856 1 86.38 35 GLU B C 1
ATOM 1696 O O . GLU B 1 35 ? -13.672 9.344 0.221 1 86.38 35 GLU B O 1
ATOM 1701 N N . ILE B 1 36 ? -13.562 10.523 2.129 1 85.81 36 ILE B N 1
ATOM 1702 C CA . ILE B 1 36 ? -13.469 9.352 2.992 1 85.81 36 ILE B CA 1
ATOM 1703 C C . ILE B 1 36 ? -14.539 9.43 4.078 1 85.81 36 ILE B C 1
ATOM 1705 O O . ILE B 1 36 ? -14.711 10.469 4.723 1 85.81 36 ILE B O 1
ATOM 1709 N N . ASP B 1 37 ? -15.266 8.328 4.281 1 84.94 37 ASP B N 1
ATOM 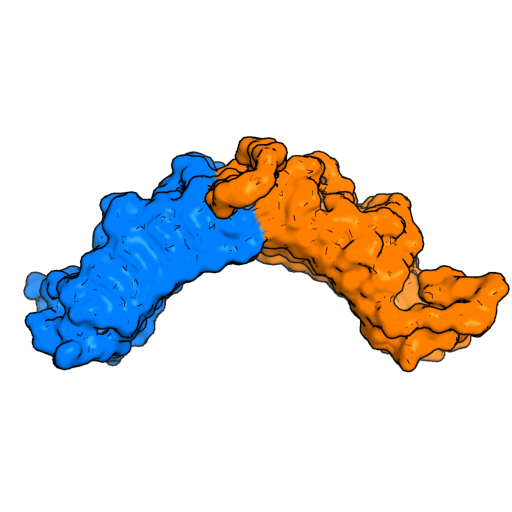1710 C CA . ASP B 1 37 ? -16.281 8.305 5.336 1 84.94 37 ASP B CA 1
ATOM 1711 C C . ASP B 1 37 ? -15.656 8.594 6.699 1 84.94 37 ASP B C 1
ATOM 1713 O O . ASP B 1 37 ? -14.562 8.109 7.004 1 84.94 37 ASP B O 1
ATOM 1717 N N . GLU B 1 38 ? -16.406 9.258 7.539 1 87.88 38 GLU B N 1
ATOM 1718 C CA . GLU B 1 38 ? -15.93 9.648 8.859 1 87.88 38 GLU B CA 1
ATOM 1719 C C . GLU B 1 38 ? -15.578 8.43 9.711 1 87.88 38 GLU B C 1
ATOM 1721 O O . GLU B 1 38 ? -14.656 8.477 10.531 1 87.88 38 GLU B O 1
ATOM 1726 N N . ASP B 1 39 ? -16.234 7.363 9.445 1 86.06 39 ASP B N 1
ATOM 1727 C CA . ASP B 1 39 ? -16.031 6.172 10.266 1 86.06 39 ASP B CA 1
ATOM 1728 C C . ASP B 1 39 ? -15.203 5.129 9.523 1 86.06 39 ASP B C 1
ATOM 1730 O O . ASP B 1 39 ? -15.172 3.959 9.922 1 86.06 39 ASP B O 1
ATOM 1734 N N . ALA B 1 40 ? -14.445 5.539 8.516 1 83.19 40 ALA B N 1
ATOM 1735 C CA . ALA B 1 40 ? -13.734 4.605 7.645 1 83.19 40 ALA B CA 1
ATOM 1736 C C . ALA B 1 40 ? -12.734 3.771 8.43 1 83.19 40 ALA B C 1
ATOM 1738 O O . ALA B 1 40 ? -12.492 2.609 8.102 1 83.19 40 ALA B O 1
ATOM 1739 N N . PHE B 1 41 ? -12.148 4.359 9.523 1 86.31 41 PHE B N 1
ATOM 1740 C CA . PHE B 1 41 ? -11.062 3.666 10.219 1 86.31 41 PHE B CA 1
ATOM 1741 C C . PHE B 1 41 ? -11.484 3.275 11.625 1 86.31 41 PHE B C 1
ATOM 1743 O O . PHE B 1 41 ? -10.648 2.869 12.438 1 86.31 41 PHE B O 1
ATOM 1750 N N . ARG B 1 42 ? -12.734 3.41 11.961 1 82.69 42 ARG B N 1
ATOM 1751 C CA . ARG B 1 42 ? -13.242 3.162 13.305 1 82.69 42 ARG B CA 1
ATOM 1752 C C . ARG B 1 42 ? -13.078 1.694 13.688 1 82.69 42 ARG B C 1
ATOM 1754 O O . ARG B 1 42 ? -12.797 1.378 14.844 1 82.69 42 ARG B O 1
ATOM 1761 N N . LYS B 1 43 ? -13.133 0.853 12.719 1 77.88 43 LYS B N 1
ATOM 1762 C CA . LYS B 1 43 ? -13.102 -0.576 13.023 1 77.88 43 LYS B CA 1
ATOM 1763 C C . LYS B 1 43 ? -11.711 -1.156 12.781 1 77.88 43 LYS B C 1
ATOM 1765 O O . LYS B 1 43 ? -11.562 -2.359 12.547 1 77.88 43 LYS B O 1
ATOM 1770 N N . LEU B 1 44 ? -10.695 -0.291 12.82 1 83.94 44 LEU B N 1
ATOM 1771 C CA . LEU B 1 44 ? -9.328 -0.74 12.617 1 83.94 44 LEU B CA 1
ATOM 1772 C C . LEU B 1 44 ? -8.445 -0.339 13.805 1 83.94 44 LEU B C 1
ATOM 1774 O O . LEU B 1 44 ? -7.5 0.436 13.641 1 83.94 44 LEU B O 1
ATOM 1778 N N . PRO B 1 45 ? -8.734 -0.929 14.953 1 81.69 45 PRO B N 1
ATOM 1779 C CA . PRO B 1 45 ? -8.047 -0.48 16.172 1 81.69 45 PRO B CA 1
ATOM 1780 C C . PRO B 1 45 ? -6.566 -0.847 16.172 1 81.69 45 PRO B C 1
ATOM 1782 O O . PRO B 1 45 ? -5.805 -0.333 17 1 81.69 45 PRO B O 1
ATOM 1785 N N . GLN B 1 46 ? -6.129 -1.711 15.258 1 87.38 46 GLN B N 1
ATOM 1786 C CA . GLN B 1 46 ? -4.73 -2.131 15.266 1 87.38 46 GLN B CA 1
ATOM 1787 C C . GLN B 1 46 ? -3.947 -1.459 14.141 1 87.38 46 GLN B C 1
ATOM 1789 O O . GLN B 1 46 ? -2.787 -1.799 13.898 1 87.38 46 GLN B O 1
ATOM 1794 N N . LEU B 1 47 ? -4.605 -0.589 13.492 1 91.81 47 LEU B N 1
ATOM 1795 C CA . LEU B 1 47 ? -3.945 0.089 12.383 1 91.81 47 LEU B CA 1
ATOM 1796 C C . LEU B 1 47 ? -2.752 0.903 12.867 1 91.81 47 LEU B C 1
ATOM 1798 O O . LEU B 1 47 ? -2.875 1.682 13.82 1 91.81 47 LEU B O 1
ATOM 1802 N N . ARG B 1 48 ? -1.609 0.697 12.211 1 96 48 ARG B N 1
ATOM 1803 C CA . ARG B 1 48 ? -0.371 1.347 12.625 1 96 48 ARG B CA 1
ATOM 1804 C C . ARG B 1 48 ? 0.14 2.291 11.547 1 96 48 ARG B C 1
ATOM 1806 O O . ARG B 1 48 ? 0.756 3.316 11.844 1 96 48 ARG B O 1
ATOM 1813 N N . GLU B 1 49 ? -0.041 1.847 10.281 1 96.56 49 GLU B N 1
ATOM 1814 C CA . GLU B 1 49 ? 0.459 2.643 9.164 1 96.56 49 GLU B CA 1
ATOM 1815 C C . GLU B 1 49 ? -0.657 2.971 8.18 1 96.56 49 GLU B C 1
ATOM 1817 O O . GLU B 1 49 ? -1.393 2.082 7.742 1 96.56 49 GLU B O 1
ATOM 1822 N N . LEU B 1 50 ? -0.809 4.258 7.867 1 96 50 LEU B N 1
ATOM 1823 C CA . LEU B 1 50 ? -1.803 4.734 6.91 1 96 50 LEU B CA 1
ATOM 1824 C C . LEU B 1 50 ? -1.153 5.602 5.84 1 96 50 LEU B C 1
ATOM 1826 O O . LEU B 1 50 ? -0.588 6.656 6.145 1 96 50 LEU B O 1
ATOM 1830 N N . VAL B 1 51 ? -1.197 5.141 4.574 1 96.94 51 VAL B N 1
ATOM 1831 C CA . VAL B 1 51 ? -0.63 5.875 3.449 1 96.94 51 VAL B CA 1
ATOM 1832 C C . VAL B 1 51 ? -1.72 6.164 2.42 1 96.94 51 VAL B C 1
ATOM 1834 O O . VAL B 1 51 ? -2.295 5.242 1.838 1 96.94 51 VAL B O 1
ATOM 1837 N N . LEU B 1 52 ? -2.012 7.445 2.258 1 95.81 52 LEU B N 1
ATOM 1838 C CA . LEU B 1 52 ? -3.041 7.91 1.336 1 95.81 52 LEU B CA 1
ATOM 1839 C C . LEU B 1 52 ? -2.473 8.922 0.348 1 95.81 52 LEU B C 1
ATOM 1841 O O . LEU B 1 52 ? -3.15 9.883 -0.023 1 95.81 52 LEU B O 1
ATOM 1845 N N . ARG B 1 53 ? -1.238 8.695 -0.084 1 97.12 53 ARG B N 1
ATOM 1846 C CA . ARG B 1 53 ? -0.534 9.633 -0.947 1 97.12 53 ARG B CA 1
ATOM 1847 C C . ARG B 1 53 ? -1.214 9.75 -2.307 1 97.12 53 ARG B C 1
ATOM 1849 O O . ARG B 1 53 ? -1.757 8.766 -2.818 1 97.12 53 ARG B O 1
ATOM 1856 N N . ASP B 1 54 ? -1.062 10.969 -2.891 1 96.75 54 ASP B N 1
ATOM 1857 C CA . ASP B 1 54 ? -1.437 11.203 -4.281 1 96.75 54 ASP B CA 1
ATOM 1858 C C . ASP B 1 54 ? -2.91 10.875 -4.516 1 96.75 54 ASP B C 1
ATOM 1860 O O . ASP B 1 54 ? -3.244 10.055 -5.371 1 96.75 54 ASP B O 1
ATOM 1864 N N . ASN B 1 55 ? -3.799 11.602 -3.744 1 94.31 55 ASN B N 1
ATOM 1865 C CA . ASN B 1 55 ? -5.25 11.594 -3.889 1 94.31 55 ASN B CA 1
ATOM 1866 C C . ASN B 1 55 ? -5.812 13.008 -3.943 1 94.31 55 ASN B C 1
ATOM 1868 O O . ASN B 1 55 ? -5.094 13.961 -4.266 1 94.31 55 ASN B O 1
ATOM 1872 N N . LYS B 1 56 ? -7.113 13.156 -3.818 1 95.19 56 LYS B N 1
ATOM 1873 C CA . LYS B 1 56 ? -7.773 14.461 -3.857 1 95.19 56 LYS B CA 1
ATOM 1874 C C . LYS B 1 56 ? -8.555 14.719 -2.574 1 95.19 56 LYS B C 1
ATOM 1876 O O . LYS B 1 56 ? -9.664 15.258 -2.615 1 95.19 56 LYS B O 1
ATOM 1881 N N . ILE B 1 57 ? -8.008 14.258 -1.509 1 94 57 ILE B N 1
ATOM 1882 C CA . ILE B 1 57 ? -8.703 14.305 -0.225 1 94 57 ILE B CA 1
ATOM 1883 C C . ILE B 1 57 ? -8.742 15.75 0.281 1 94 57 ILE B C 1
ATOM 1885 O O . ILE B 1 57 ? -7.719 16.438 0.315 1 94 57 ILE B O 1
ATOM 1889 N N . ARG B 1 58 ? -9.891 16.109 0.693 1 96.56 58 ARG B N 1
ATOM 1890 C CA . ARG B 1 58 ? -10.055 17.484 1.187 1 96.56 58 ARG B CA 1
ATOM 1891 C C . ARG B 1 58 ? -10.219 17.5 2.703 1 96.56 58 ARG B C 1
ATOM 1893 O O . ARG B 1 58 ? -9.945 18.5 3.352 1 96.56 58 ARG B O 1
ATOM 1900 N N . GLN B 1 59 ? -10.75 16.375 3.119 1 95.75 59 GLN B N 1
ATOM 1901 C CA . GLN B 1 59 ? -10.984 16.266 4.555 1 95.75 59 GLN B CA 1
ATOM 1902 C C . GLN B 1 59 ? -10.609 14.867 5.066 1 95.75 59 GLN B C 1
ATOM 1904 O O . GLN B 1 59 ? -11.023 13.859 4.496 1 95.75 59 GLN B O 1
ATOM 1909 N N . LEU B 1 60 ? -9.812 14.867 6.148 1 95.5 60 LEU B N 1
ATOM 1910 C CA . LEU B 1 60 ? -9.469 13.594 6.773 1 95.5 60 LEU B CA 1
ATOM 1911 C C . LEU B 1 60 ? -10.555 13.156 7.746 1 95.5 60 LEU B C 1
ATOM 1913 O O . LEU B 1 60 ? -11.117 13.977 8.469 1 95.5 60 LEU B O 1
ATOM 1917 N N . PRO B 1 61 ? -10.812 11.922 7.762 1 92.88 61 PRO B N 1
ATOM 1918 C CA . PRO B 1 61 ? -11.703 11.406 8.805 1 92.88 61 PRO B CA 1
ATOM 1919 C C . PRO B 1 61 ? -11.008 11.273 10.156 1 92.88 61 PRO B C 1
ATOM 1921 O O . PRO B 1 61 ? -9.859 11.695 10.312 1 92.88 61 PRO B O 1
ATOM 1924 N N . GLU B 1 62 ? -11.859 10.727 11.078 1 92.88 62 GLU B N 1
ATOM 1925 C CA . GLU B 1 62 ? -11.227 10.383 12.352 1 92.88 62 GLU B CA 1
ATOM 1926 C C . GLU B 1 62 ? -10.164 9.305 12.164 1 92.88 62 GLU B C 1
ATOM 1928 O O . GLU B 1 62 ? -10.383 8.328 11.453 1 92.88 62 GLU B O 1
ATOM 1933 N N . LEU B 1 63 ? -8.969 9.516 12.797 1 94.69 63 LEU B N 1
ATOM 1934 C CA . LEU B 1 63 ? -7.855 8.586 12.664 1 94.69 63 LEU B CA 1
ATOM 1935 C C . LEU B 1 63 ? -7.664 7.777 13.945 1 94.69 63 LEU B C 1
ATOM 1937 O O . LEU B 1 63 ? -7.863 8.297 15.047 1 94.69 63 LEU B O 1
ATOM 1941 N N . PRO B 1 64 ? -7.258 6.578 13.766 1 92.94 64 PRO B N 1
ATOM 1942 C CA . PRO B 1 64 ? -6.953 5.797 14.961 1 92.94 64 PRO B CA 1
ATOM 1943 C C . PRO B 1 64 ? -5.738 6.328 15.719 1 92.94 64 PRO B C 1
ATOM 1945 O O . PRO B 1 64 ? -4.766 6.773 15.102 1 92.94 64 PRO B O 1
ATOM 1948 N N . THR B 1 65 ? -5.809 6.23 17.031 1 96.25 65 THR B N 1
ATOM 1949 C CA . THR B 1 65 ? -4.734 6.781 17.844 1 96.25 65 THR B CA 1
ATOM 1950 C C . THR B 1 65 ? -3.529 5.848 17.859 1 96.25 65 THR B C 1
ATOM 1952 O O . THR B 1 65 ? -2.451 6.223 18.328 1 96.25 65 THR B O 1
ATOM 1955 N N . THR B 1 66 ? -3.678 4.695 17.281 1 96.25 66 THR B N 1
ATOM 1956 C CA . THR B 1 66 ? -2.629 3.682 17.297 1 96.25 66 THR B CA 1
ATOM 1957 C C . THR B 1 66 ? -1.642 3.904 16.156 1 96.25 66 THR B C 1
ATOM 1959 O O . THR B 1 66 ? -0.616 3.227 16.078 1 96.25 66 THR B O 1
ATOM 1962 N N . LEU B 1 67 ? -1.87 4.828 15.297 1 97.31 67 LEU B N 1
ATOM 1963 C CA . LEU B 1 67 ? -1.022 5.047 14.125 1 97.31 67 LEU B CA 1
ATOM 1964 C C . LEU B 1 67 ? 0.378 5.48 14.547 1 97.31 67 LEU B C 1
ATOM 1966 O O . LEU B 1 67 ? 0.533 6.293 15.461 1 97.31 67 LEU B O 1
ATOM 1970 N N . THR B 1 68 ? 1.372 4.879 13.906 1 98.62 68 THR B N 1
ATOM 1971 C CA . THR B 1 68 ? 2.766 5.246 14.125 1 98.62 68 THR B CA 1
ATOM 1972 C C . THR B 1 68 ? 3.32 6.016 12.93 1 98.62 68 THR B C 1
ATOM 1974 O O . THR B 1 68 ? 4.348 6.691 13.039 1 98.62 68 THR B O 1
ATOM 1977 N N . PHE B 1 69 ? 2.662 5.793 11.852 1 98.69 69 PHE B N 1
ATOM 1978 C CA . PHE B 1 69 ? 3.092 6.371 10.578 1 98.69 69 PHE B CA 1
ATOM 1979 C C . PHE B 1 69 ? 1.894 6.828 9.758 1 98.69 69 PHE B C 1
ATOM 1981 O O . PHE B 1 69 ? 0.969 6.051 9.516 1 98.69 69 PHE B O 1
ATOM 1988 N N . ILE B 1 70 ? 1.866 8.133 9.336 1 98.69 70 ILE B N 1
ATOM 1989 C CA . ILE B 1 70 ? 0.811 8.695 8.5 1 98.69 70 ILE B CA 1
ATOM 1990 C C . ILE B 1 70 ? 1.43 9.445 7.324 1 98.69 70 ILE B C 1
ATOM 1992 O O . ILE B 1 70 ? 2.297 10.297 7.508 1 98.69 70 ILE B O 1
ATOM 1996 N N . ASP B 1 71 ? 1.043 9.094 6.109 1 98.75 71 ASP B N 1
ATOM 1997 C CA . ASP B 1 71 ? 1.462 9.828 4.918 1 98.75 71 ASP B CA 1
ATOM 1998 C C . ASP B 1 71 ? 0.261 10.203 4.055 1 98.75 71 ASP B C 1
ATOM 2000 O O . ASP B 1 71 ? -0.333 9.344 3.398 1 98.75 71 ASP B O 1
ATOM 2004 N N . ILE B 1 72 ? -0.081 11.492 4.086 1 98.38 72 ILE B N 1
ATOM 2005 C CA . ILE B 1 72 ? -1.182 12.047 3.305 1 98.38 72 ILE B CA 1
ATOM 2006 C C . ILE B 1 72 ? -0.648 13.086 2.328 1 98.38 72 ILE B C 1
ATOM 2008 O O . ILE B 1 72 ? -1.265 14.141 2.135 1 98.38 72 ILE B O 1
ATOM 2012 N N . SER B 1 73 ? 0.523 12.859 1.821 1 98.75 73 SER B N 1
ATOM 2013 C CA . SER B 1 73 ? 1.156 13.812 0.92 1 98.75 73 SER B CA 1
ATOM 2014 C C . SER B 1 73 ? 0.423 13.883 -0.415 1 98.75 73 SER B C 1
ATOM 2016 O O . SER B 1 73 ? -0.184 12.906 -0.849 1 98.75 73 SER B O 1
ATOM 2018 N N . ASN B 1 74 ? 0.516 15.023 -1.059 1 98.62 74 ASN B N 1
ATOM 2019 C CA . ASN B 1 74 ? -0.043 15.258 -2.387 1 98.62 74 ASN B CA 1
ATOM 2020 C C . ASN B 1 74 ? -1.551 15.023 -2.408 1 98.62 74 ASN B C 1
ATOM 2022 O O . ASN B 1 74 ? -2.041 14.18 -3.164 1 98.62 74 ASN B O 1
ATOM 2026 N N . ASN B 1 75 ? -2.271 15.789 -1.532 1 98.12 75 ASN B N 1
ATOM 2027 C CA . ASN B 1 75 ? -3.727 15.859 -1.491 1 98.12 75 ASN B CA 1
ATOM 2028 C C . ASN B 1 75 ? -4.223 17.297 -1.532 1 98.12 75 ASN B C 1
ATOM 2030 O O . ASN B 1 75 ? -3.559 18.172 -2.1 1 98.12 75 ASN B O 1
ATOM 2034 N N . ARG B 1 76 ? -5.461 17.531 -1.063 1 98.19 76 ARG B N 1
ATOM 2035 C CA . ARG B 1 76 ? -6.051 18.859 -1.134 1 98.19 76 ARG B CA 1
ATOM 2036 C C . ARG B 1 76 ? -6.508 19.328 0.244 1 98.19 76 ARG B C 1
ATOM 2038 O O . ARG B 1 76 ? -7.547 19.984 0.369 1 98.19 76 ARG B O 1
ATOM 2045 N N . LEU B 1 77 ? -5.812 18.938 1.229 1 98.44 77 LEU B N 1
ATOM 2046 C CA . LEU B 1 77 ? -6.168 19.344 2.584 1 98.44 77 LEU B CA 1
ATOM 2047 C C . LEU B 1 77 ? -6.004 20.859 2.764 1 98.44 77 LEU B C 1
ATOM 2049 O O . LEU B 1 77 ? -4.934 21.406 2.486 1 98.44 77 LEU B O 1
ATOM 2053 N N . GLY B 1 78 ? -6.977 21.484 3.186 1 97.44 78 GLY B N 1
ATOM 2054 C CA . GLY B 1 78 ? -6.922 22.891 3.518 1 97.44 78 GLY B CA 1
ATOM 2055 C C . GLY B 1 78 ? -7.008 23.172 5.008 1 97.44 78 GLY B C 1
ATOM 2056 O O . GLY B 1 78 ? -6.645 22.312 5.82 1 97.44 78 GLY B O 1
ATOM 2057 N N . ARG B 1 79 ? -7.473 24.312 5.344 1 94.38 79 ARG B N 1
ATOM 2058 C CA . ARG B 1 79 ? -7.539 24.797 6.723 1 94.38 79 ARG B CA 1
ATOM 2059 C C . ARG B 1 79 ? -8.398 23.875 7.582 1 94.38 79 ARG B C 1
ATOM 2061 O O . ARG B 1 79 ? -8.031 23.547 8.711 1 94.38 79 ARG B O 1
ATOM 2068 N N . LYS B 1 80 ? -9.484 23.453 6.957 1 95.25 80 LYS B N 1
ATOM 2069 C CA . LYS B 1 80 ? -10.422 22.641 7.715 1 95.25 80 LYS B CA 1
ATOM 2070 C C . LYS B 1 80 ? -10.258 21.156 7.383 1 95.25 80 LYS B C 1
ATOM 2072 O O . LYS B 1 80 ? -11.094 20.328 7.754 1 95.25 80 LYS B O 1
ATOM 2077 N N . GLY B 1 81 ? -9.188 20.891 6.719 1 97.38 81 GLY B N 1
ATOM 2078 C CA . GLY B 1 81 ? -9.016 19.531 6.238 1 97.38 81 GLY B CA 1
ATOM 2079 C C . GLY B 1 81 ? -8.586 18.562 7.324 1 97.38 81 GLY B C 1
ATOM 2080 O O . GLY B 1 81 ? -8.727 17.344 7.172 1 97.38 81 GLY B O 1
ATOM 2081 N N . ILE B 1 82 ? -8.07 19.078 8.359 1 97.25 82 ILE B N 1
ATOM 2082 C CA . ILE B 1 82 ? -7.656 18.312 9.523 1 97.25 82 ILE B CA 1
ATOM 2083 C C . ILE B 1 82 ? -8.406 18.797 10.758 1 97.25 82 ILE B C 1
ATOM 2085 O O . ILE B 1 82 ? -8.438 20 11.039 1 97.25 82 ILE B O 1
ATOM 2089 N N . LYS B 1 83 ? -8.969 17.891 11.453 1 96 83 LYS B N 1
ATOM 2090 C CA . LYS B 1 83 ? -9.734 18.25 12.633 1 96 83 LYS B CA 1
ATOM 2091 C C . LYS B 1 83 ? -8.844 18.891 13.695 1 96 83 LYS B C 1
ATOM 2093 O O . LYS B 1 83 ? -7.641 18.625 13.742 1 96 83 LYS B O 1
ATOM 2098 N N . GLN B 1 84 ? -9.578 19.703 14.531 1 95.38 84 GLN B N 1
ATOM 2099 C CA . GLN B 1 84 ? -8.844 20.297 15.641 1 95.38 84 GLN B CA 1
ATOM 2100 C C . GLN B 1 84 ? -8.242 19.234 16.547 1 95.38 84 GLN B C 1
ATOM 2102 O O . GLN B 1 84 ? -8.914 18.266 16.906 1 95.38 84 GLN B O 1
ATOM 2107 N N . GLU B 1 85 ? -7.027 19.375 16.828 1 96.75 85 GLU B N 1
ATOM 2108 C CA . GLU B 1 85 ? -6.289 18.5 17.734 1 96.75 85 GLU B CA 1
ATOM 2109 C C . GLU B 1 85 ? -6.348 17.047 17.266 1 96.75 85 GLU B C 1
ATOM 2111 O O . GLU B 1 85 ? -6.461 16.141 18.094 1 96.75 85 GLU B O 1
ATOM 2116 N N . ALA B 1 86 ? -6.293 16.859 16.016 1 96.81 86 ALA B N 1
ATOM 2117 C CA . ALA B 1 86 ? -6.477 15.547 15.398 1 96.81 86 ALA B CA 1
ATOM 2118 C C . ALA B 1 86 ? -5.402 14.562 15.852 1 96.81 86 ALA B C 1
ATOM 2120 O O . ALA B 1 86 ? -5.625 13.352 15.859 1 96.81 86 ALA B O 1
ATOM 2121 N N . PHE B 1 87 ? -4.219 14.992 16.297 1 97.69 87 PHE B N 1
ATOM 2122 C CA . PHE B 1 87 ? -3.094 14.102 16.547 1 97.69 87 PHE B CA 1
ATOM 2123 C C . PHE B 1 87 ? -2.748 14.055 18.031 1 97.69 87 PHE B C 1
ATOM 2125 O O . PHE B 1 87 ? -1.78 13.398 18.422 1 97.69 87 PHE B O 1
ATOM 2132 N N . LYS B 1 88 ? -3.494 14.719 18.812 1 95.19 88 LYS B N 1
ATOM 2133 C CA . LYS B 1 88 ? -3.148 14.984 20.203 1 95.19 88 LYS B CA 1
ATOM 2134 C C . LYS B 1 88 ? -2.98 13.688 20.984 1 95.19 88 LYS B C 1
ATOM 2136 O O . LYS B 1 88 ? -2.094 13.578 21.828 1 95.19 88 LYS B O 1
ATOM 2141 N N . ASP B 1 89 ? -3.748 12.695 20.656 1 96.19 89 ASP B N 1
ATOM 2142 C CA . ASP B 1 89 ? -3.746 11.469 21.453 1 96.19 89 ASP B CA 1
ATOM 2143 C C . ASP B 1 89 ? -2.939 10.375 20.766 1 96.19 89 ASP B C 1
ATOM 2145 O O . ASP B 1 89 ? -2.992 9.211 21.172 1 96.19 89 ASP B O 1
ATOM 2149 N N . MET B 1 90 ? -2.176 10.719 19.766 1 97.38 90 MET B N 1
ATOM 2150 C CA . MET B 1 90 ? -1.404 9.727 19.031 1 97.38 90 MET B CA 1
ATOM 2151 C C . MET B 1 90 ? 0.022 9.633 19.562 1 97.38 90 MET B C 1
ATOM 2153 O O . MET B 1 90 ? 0.976 9.961 18.844 1 97.38 90 MET B O 1
ATOM 2157 N N . TYR B 1 91 ? 0.129 9 20.656 1 96.44 91 TYR B N 1
ATOM 2158 C CA . TYR B 1 91 ? 1.386 8.992 21.391 1 96.44 91 TYR B CA 1
ATOM 2159 C C . TYR B 1 91 ? 2.445 8.188 20.656 1 96.44 91 TYR B C 1
ATOM 2161 O O . TYR B 1 91 ? 3.645 8.438 20.812 1 96.44 91 TYR B O 1
ATOM 2169 N N . ASP B 1 92 ? 2.006 7.281 19.828 1 97.31 92 ASP B N 1
ATOM 2170 C CA . ASP B 1 92 ? 2.965 6.41 19.156 1 97.31 92 ASP B CA 1
ATOM 2171 C C . ASP B 1 92 ? 3.258 6.906 17.75 1 97.31 92 ASP B C 1
ATOM 2173 O O . ASP B 1 92 ? 4.004 6.27 17 1 97.31 92 ASP B O 1
ATOM 2177 N N . LEU B 1 93 ? 2.725 8.039 17.406 1 98.62 93 LEU B N 1
ATOM 2178 C CA . LEU B 1 93 ? 2.971 8.57 16.062 1 98.62 93 LEU B CA 1
ATOM 2179 C C . LEU B 1 93 ? 4.395 9.109 15.953 1 98.62 93 LEU B C 1
ATOM 2181 O O . LEU B 1 93 ? 4.785 10.016 16.688 1 98.62 93 LEU B O 1
ATOM 2185 N N . HIS B 1 94 ? 5.176 8.594 14.984 1 98.69 94 HIS B N 1
ATOM 2186 C CA . HIS B 1 94 ? 6.578 8.961 14.812 1 98.69 94 HIS B CA 1
ATOM 2187 C C . HIS B 1 94 ? 6.781 9.781 13.547 1 98.69 94 HIS B C 1
ATOM 2189 O O . HIS B 1 94 ? 7.664 10.641 13.492 1 98.69 94 HIS B O 1
ATOM 2195 N N . HIS B 1 95 ? 5.98 9.461 12.57 1 98.88 95 HIS B N 1
ATOM 2196 C CA . HIS B 1 95 ? 6.145 10.125 11.281 1 98.88 95 HIS B CA 1
ATOM 2197 C C . HIS B 1 95 ? 4.82 10.688 10.773 1 98.88 95 HIS B C 1
ATOM 2199 O O . HIS B 1 95 ? 3.832 9.961 10.672 1 98.88 95 HIS B O 1
ATOM 2205 N N . LEU B 1 96 ? 4.781 11.969 10.508 1 98.88 96 LEU B N 1
ATOM 2206 C CA . LEU B 1 96 ? 3.621 12.664 9.953 1 98.88 96 LEU B CA 1
ATOM 2207 C C . LEU B 1 96 ? 3.996 13.438 8.695 1 98.88 96 LEU B C 1
ATOM 2209 O O . LEU B 1 96 ? 4.695 14.453 8.773 1 98.88 96 LEU B O 1
ATOM 2213 N N . TYR B 1 97 ? 3.561 12.945 7.566 1 98.94 97 TYR B N 1
ATOM 2214 C CA . TYR B 1 97 ? 3.895 13.539 6.277 1 98.94 97 TYR B CA 1
ATOM 2215 C C . TYR B 1 97 ? 2.662 14.164 5.629 1 98.94 97 TYR B C 1
ATOM 2217 O O . TYR B 1 97 ? 1.709 13.453 5.293 1 98.94 97 TYR B O 1
ATOM 2225 N N . LEU B 1 98 ? 2.693 15.453 5.438 1 98.81 98 LEU B N 1
ATOM 2226 C CA . LEU B 1 98 ? 1.581 16.234 4.914 1 98.81 98 LEU B CA 1
ATOM 2227 C C . LEU B 1 98 ? 2.045 17.156 3.785 1 98.81 98 LEU B C 1
ATOM 2229 O O . LEU B 1 98 ? 1.429 18.188 3.525 1 98.81 98 LEU B O 1
ATOM 2233 N N . THR B 1 99 ? 3.111 16.766 3.141 1 98.81 99 THR B N 1
ATOM 2234 C CA . THR B 1 99 ? 3.693 17.562 2.07 1 98.81 99 THR B CA 1
ATOM 2235 C C . THR B 1 99 ? 2.699 17.734 0.926 1 98.81 99 THR B C 1
ATOM 2237 O O . THR B 1 99 ? 1.898 16.844 0.647 1 98.81 99 THR B O 1
ATOM 2240 N N . ASP B 1 100 ? 2.752 18.875 0.183 1 98.81 100 ASP B N 1
ATOM 2241 C CA . ASP B 1 100 ? 1.992 19.156 -1.031 1 98.81 100 ASP B CA 1
ATOM 2242 C C . ASP B 1 100 ? 0.49 19.078 -0.769 1 98.81 100 ASP B C 1
ATOM 2244 O O . ASP B 1 100 ? -0.227 18.344 -1.442 1 98.81 100 ASP B O 1
ATOM 2248 N N . ASN B 1 101 ? 0.017 19.891 0.184 1 98.75 101 ASN B N 1
ATOM 2249 C CA . ASN B 1 101 ? -1.383 20.188 0.461 1 98.75 101 ASN B CA 1
ATOM 2250 C C . ASN B 1 101 ? -1.644 21.703 0.451 1 98.75 101 ASN B C 1
ATOM 2252 O O . ASN B 1 101 ? -0.95 22.453 -0.238 1 98.75 101 ASN B O 1
ATOM 2256 N N . ASN B 1 102 ? -2.754 22.094 1.092 1 98.62 102 ASN B N 1
ATOM 2257 C CA . ASN B 1 102 ? -3.096 23.516 1.157 1 98.62 102 ASN B CA 1
ATOM 2258 C C . ASN B 1 102 ? -3.277 23.969 2.598 1 98.62 102 ASN B C 1
ATOM 2260 O O . ASN B 1 102 ? -4.184 24.766 2.891 1 98.62 102 ASN B O 1
ATOM 2264 N N . LEU B 1 103 ? -2.494 23.469 3.422 1 98.31 103 LEU B N 1
ATOM 2265 C CA . LEU B 1 103 ? -2.596 23.844 4.828 1 98.31 103 LEU B CA 1
ATOM 2266 C C . LEU B 1 103 ? -2.113 25.281 5.051 1 98.31 103 LEU B C 1
ATOM 2268 O O . LEU B 1 103 ? -1.128 25.703 4.445 1 98.31 103 LEU B O 1
ATOM 2272 N N . ASP B 1 104 ? -2.744 25.906 5.906 1 97.62 104 ASP B N 1
ATOM 2273 C CA . ASP B 1 104 ? -2.318 27.281 6.18 1 97.62 104 ASP B CA 1
ATOM 2274 C C . ASP B 1 104 ? -1.771 27.406 7.598 1 97.62 104 ASP B C 1
ATOM 2276 O O . ASP B 1 104 ? -1.472 28.516 8.055 1 97.62 104 ASP B O 1
ATOM 2280 N N . HIS B 1 105 ? -1.733 26.406 8.297 1 96.88 105 HIS B N 1
ATOM 2281 C CA . HIS B 1 105 ? -1.163 26.359 9.641 1 96.88 105 HIS B CA 1
ATOM 2282 C C . HIS B 1 105 ? -0.614 24.984 9.969 1 96.88 105 HIS B C 1
ATOM 2284 O O . HIS B 1 105 ? -0.935 24 9.289 1 96.88 105 HIS B O 1
ATOM 2290 N N . ILE B 1 106 ? 0.258 24.891 10.898 1 97.31 106 ILE B N 1
ATOM 2291 C CA . ILE B 1 106 ? 0.75 23.625 11.43 1 97.31 106 ILE B CA 1
ATOM 2292 C C . ILE B 1 106 ? -0.308 23 12.336 1 97.31 106 ILE B C 1
ATOM 2294 O O . ILE B 1 106 ? -0.805 23.641 13.258 1 97.31 106 ILE B O 1
ATOM 2298 N N . PRO B 1 107 ? -0.619 21.781 12.094 1 96.25 107 PRO B N 1
ATOM 2299 C CA . PRO B 1 107 ? -1.606 21.141 12.969 1 96.25 107 PRO B CA 1
ATOM 2300 C C . PRO B 1 107 ? -1.068 20.875 14.375 1 96.25 107 PRO B C 1
ATOM 2302 O O . PRO B 1 107 ? -0.055 20.188 14.531 1 96.25 107 PRO B O 1
ATOM 2305 N N . LEU B 1 108 ? -1.782 21.453 15.406 1 95.44 108 LEU B N 1
ATOM 2306 C CA . LEU B 1 108 ? -1.345 21.391 16.797 1 95.44 108 LEU B CA 1
ATOM 2307 C C . LEU B 1 108 ? -2.441 20.797 17.688 1 95.44 108 LEU B C 1
ATOM 2309 O O . LEU B 1 108 ? -3.625 20.875 17.344 1 95.44 108 LEU B O 1
ATOM 2313 N N . PRO B 1 109 ? -2.158 20.125 18.766 1 96.25 109 PRO B N 1
ATOM 2314 C CA . PRO B 1 109 ? -0.799 19.828 19.219 1 96.25 109 PRO B CA 1
ATOM 2315 C C . PRO B 1 109 ? -0.189 18.625 18.531 1 96.25 109 PRO B C 1
ATOM 2317 O O . PRO B 1 109 ? -0.917 17.781 17.984 1 96.25 109 PRO B O 1
ATOM 2320 N N . LEU B 1 110 ? 1.127 18.547 18.469 1 96.69 110 LEU B N 1
ATOM 2321 C CA . LEU B 1 110 ? 1.862 17.406 17.922 1 96.69 110 LEU B CA 1
ATOM 2322 C C . LEU B 1 110 ? 2.271 16.453 19.047 1 96.69 110 LEU B C 1
ATOM 2324 O O . LEU B 1 110 ? 2.645 16.891 20.141 1 96.69 110 LEU B O 1
ATOM 2328 N N . PRO B 1 111 ? 2.227 15.211 18.672 1 96.25 111 PRO B N 1
ATOM 2329 C CA . PRO B 1 111 ? 2.607 14.242 19.703 1 96.25 111 PRO B CA 1
ATOM 2330 C C . PRO B 1 111 ? 4.07 14.375 20.125 1 96.25 111 PRO B C 1
ATOM 2332 O O . PRO B 1 111 ? 4.922 14.727 19.312 1 96.25 111 PRO B O 1
ATOM 2335 N N . GLU B 1 112 ? 4.32 13.961 21.375 1 94.12 112 GLU B N 1
ATOM 2336 C CA . GLU B 1 112 ? 5.645 14.141 21.969 1 94.12 112 GLU B CA 1
ATOM 2337 C C . GLU B 1 112 ? 6.676 13.242 21.297 1 94.12 112 GLU B C 1
ATOM 2339 O O . GLU B 1 112 ? 7.848 13.609 21.188 1 94.12 112 GLU B O 1
ATOM 2344 N N . ASN B 1 113 ? 6.277 12.164 20.812 1 96.75 113 ASN B N 1
ATOM 2345 C CA . ASN B 1 113 ? 7.219 11.18 20.281 1 96.75 113 ASN B CA 1
ATOM 2346 C C . ASN B 1 113 ? 7.395 11.312 18.781 1 96.75 113 ASN B C 1
ATOM 2348 O O . ASN B 1 113 ? 8.047 10.477 18.141 1 96.75 113 ASN B O 1
ATOM 2352 N N . LEU B 1 114 ? 6.781 12.336 18.281 1 98.31 114 LEU B N 1
ATOM 2353 C CA . LEU B 1 114 ? 6.941 12.578 16.844 1 98.31 114 LEU B CA 1
ATOM 2354 C C . LEU B 1 114 ? 8.414 12.766 16.484 1 98.31 114 LEU B C 1
ATOM 2356 O O . LEU B 1 114 ? 9.133 13.508 17.172 1 98.31 114 LEU B O 1
ATOM 2360 N N . ARG B 1 115 ? 8.844 12.102 15.438 1 98.5 115 ARG B N 1
ATOM 2361 C CA . ARG B 1 115 ? 10.242 12.148 15.023 1 98.5 115 ARG B CA 1
ATOM 2362 C C . ARG B 1 115 ? 10.414 13 13.773 1 98.5 115 ARG B C 1
ATOM 2364 O O . ARG B 1 115 ? 11.422 13.695 13.617 1 98.5 115 ARG B O 1
ATOM 2371 N N . ALA B 1 116 ? 9.461 12.922 12.906 1 98.75 116 ALA B N 1
ATOM 2372 C CA . ALA B 1 116 ? 9.531 13.641 11.633 1 98.75 116 ALA B CA 1
ATOM 2373 C C . ALA B 1 116 ? 8.195 14.289 11.289 1 98.75 116 ALA B C 1
ATOM 2375 O O . ALA B 1 116 ? 7.141 13.664 11.438 1 98.75 116 ALA B O 1
ATOM 2376 N N . LEU B 1 117 ? 8.234 15.555 10.875 1 98.75 117 LEU B N 1
ATOM 2377 C CA . LEU B 1 117 ? 7.098 16.328 10.398 1 98.75 117 LEU B CA 1
ATOM 2378 C C . LEU B 1 117 ? 7.406 16.984 9.055 1 98.75 117 LEU B C 1
ATOM 2380 O O . LEU B 1 117 ? 8.242 17.875 8.977 1 98.75 117 LEU B O 1
ATOM 2384 N N . HIS B 1 118 ? 6.758 16.469 8.039 1 98.88 118 HIS B N 1
ATOM 2385 C CA . HIS B 1 118 ? 6.945 17.031 6.711 1 98.88 118 HIS B CA 1
ATOM 2386 C C . HIS B 1 118 ? 5.738 17.859 6.289 1 98.88 118 HIS B C 1
ATOM 2388 O O . HIS B 1 118 ? 4.629 17.344 6.172 1 98.88 118 HIS B O 1
ATOM 2394 N N . LEU B 1 119 ? 5.949 19.156 6.031 1 98.62 119 LEU B N 1
ATOM 2395 C CA . LEU B 1 119 ? 4.895 20.094 5.664 1 98.62 119 LEU B CA 1
ATOM 2396 C C . LEU B 1 119 ? 5.293 20.906 4.438 1 98.62 119 LEU B C 1
ATOM 2398 O O . LEU B 1 119 ? 4.777 22 4.227 1 98.62 119 LEU B O 1
ATOM 2402 N N . GLN B 1 120 ? 6.23 20.281 3.699 1 98.69 120 GLN B N 1
ATOM 2403 C CA . GLN B 1 120 ? 6.715 21.016 2.529 1 98.69 120 GLN B CA 1
ATOM 2404 C C . GLN B 1 120 ? 5.562 21.391 1.599 1 98.69 120 GLN B C 1
ATOM 2406 O O . GLN B 1 120 ? 4.586 20.641 1.486 1 98.69 120 GLN B O 1
ATOM 2411 N N . ASN B 1 121 ? 5.664 22.5 0.916 1 98.62 121 ASN B N 1
ATOM 2412 C CA . ASN B 1 121 ? 4.77 22.922 -0.155 1 98.62 121 ASN B CA 1
ATOM 2413 C C . ASN B 1 121 ? 3.32 22.984 0.317 1 98.62 121 ASN B C 1
ATOM 2415 O O . ASN B 1 121 ? 2.436 22.391 -0.305 1 98.62 121 ASN B O 1
ATOM 2419 N N . ASN B 1 122 ? 3.092 23.766 1.356 1 98.44 122 ASN B N 1
ATOM 2420 C CA . ASN B 1 122 ? 1.787 24.234 1.819 1 98.44 122 ASN B CA 1
ATOM 2421 C C . ASN B 1 122 ? 1.695 25.75 1.809 1 98.44 122 ASN B C 1
ATOM 2423 O O . ASN B 1 122 ? 2.377 26.406 1.023 1 98.44 122 ASN B O 1
ATOM 2427 N N . ASN B 1 123 ? 0.738 26.281 2.531 1 98.25 123 ASN B N 1
ATOM 2428 C CA . ASN B 1 123 ? 0.56 27.734 2.59 1 98.25 123 ASN B CA 1
ATOM 2429 C C . ASN B 1 123 ? 0.664 28.25 4.02 1 98.25 123 ASN B C 1
ATOM 2431 O O . ASN B 1 123 ? -0.144 29.078 4.445 1 98.25 123 ASN B O 1
ATOM 2435 N N . ILE B 1 124 ? 1.594 27.734 4.676 1 97.62 124 ILE B N 1
ATOM 2436 C CA . ILE B 1 124 ? 1.763 28.109 6.078 1 97.62 124 ILE B CA 1
ATOM 2437 C C . ILE B 1 124 ? 2.463 29.469 6.172 1 97.62 124 ILE B C 1
ATOM 2439 O O . ILE B 1 124 ? 3.586 29.625 5.688 1 97.62 124 ILE B O 1
ATOM 2443 N N . LEU B 1 125 ? 1.841 30.359 6.828 1 94.94 125 LEU B N 1
ATOM 2444 C CA . LEU B 1 125 ? 2.324 31.75 6.844 1 94.94 125 LEU B CA 1
ATOM 2445 C C . LEU B 1 125 ? 3.098 32.031 8.125 1 94.94 125 LEU B C 1
ATOM 2447 O O . LEU B 1 125 ? 4.027 32.844 8.125 1 94.94 125 LEU B O 1
ATOM 2451 N N . GLU B 1 126 ? 2.648 31.453 9.188 1 91.88 126 GLU B N 1
ATOM 2452 C CA . GLU B 1 126 ? 3.238 31.797 10.484 1 91.88 126 GLU B CA 1
ATOM 2453 C C . GLU B 1 126 ? 3.254 30.594 11.414 1 91.88 126 GLU B C 1
ATOM 2455 O O . GLU B 1 126 ? 2.623 29.562 11.133 1 91.88 126 GLU B O 1
ATOM 2460 N N . MET B 1 127 ? 4.094 30.75 12.438 1 93.25 127 MET B N 1
ATOM 2461 C CA . MET B 1 127 ? 4.125 29.781 13.531 1 93.25 127 MET B CA 1
ATOM 2462 C C . MET B 1 127 ? 4.137 30.5 14.883 1 93.25 127 MET B C 1
ATOM 2464 O O . MET B 1 127 ? 4.645 31.609 14.992 1 93.25 127 MET B O 1
ATOM 2468 N N . HIS B 1 128 ? 3.557 29.859 15.797 1 92.06 128 HIS B N 1
ATOM 2469 C CA . HIS B 1 128 ? 3.553 30.406 17.156 1 92.06 128 HIS B CA 1
ATOM 2470 C C . HIS B 1 128 ? 4.816 30.016 17.906 1 92.06 128 HIS B C 1
ATOM 2472 O O . HIS B 1 128 ? 5.477 29.031 17.547 1 92.06 128 HIS B O 1
ATOM 2478 N N . GLU B 1 129 ? 5.035 30.703 19.062 1 92.69 129 GLU B N 1
ATOM 2479 C CA . GLU B 1 129 ? 6.242 30.5 19.859 1 92.69 129 GLU B CA 1
ATOM 2480 C C . GLU B 1 129 ? 6.219 29.141 20.531 1 92.69 129 GLU B C 1
ATOM 2482 O O . GLU B 1 129 ? 7.273 28.562 20.812 1 92.69 129 GLU B O 1
ATOM 2487 N N . ASP B 1 130 ? 5.016 28.656 20.688 1 92.19 130 ASP B N 1
ATOM 2488 C CA . ASP B 1 130 ? 4.902 27.391 21.406 1 92.19 130 ASP B CA 1
ATOM 2489 C C . ASP B 1 130 ? 4.609 26.234 20.453 1 92.19 130 ASP B C 1
ATOM 2491 O O . ASP B 1 130 ? 4.125 25.188 20.875 1 92.19 130 ASP B O 1
ATOM 2495 N N . THR B 1 131 ? 4.938 26.391 19.188 1 95.12 131 THR B N 1
ATOM 2496 C CA . THR B 1 131 ? 4.621 25.391 18.188 1 95.12 131 THR B CA 1
ATOM 2497 C C . THR B 1 131 ? 5.328 24.078 18.484 1 95.12 131 THR B C 1
ATOM 2499 O O . THR B 1 131 ? 4.691 23.016 18.531 1 95.12 131 THR B O 1
ATOM 2502 N N . PHE B 1 132 ? 6.621 24.094 18.719 1 96.25 132 PHE B N 1
ATOM 2503 C CA . PHE B 1 132 ? 7.371 22.875 18.984 1 96.25 132 PHE B CA 1
ATOM 2504 C C . PHE B 1 132 ? 7.875 22.844 20.422 1 96.25 132 PHE B C 1
ATOM 2506 O O . PHE B 1 132 ? 8.156 21.781 20.969 1 96.25 132 PHE B O 1
ATOM 2513 N N . CYS B 1 133 ? 7.941 24.062 20.984 1 94.69 133 CYS B N 1
ATOM 2514 C CA . CYS B 1 133 ? 8.578 24.188 22.281 1 94.69 133 CYS B CA 1
ATOM 2515 C C . CYS B 1 133 ? 7.586 24.672 23.328 1 94.69 133 CYS B C 1
ATOM 2517 O O . CYS B 1 133 ? 6.453 25.016 23 1 94.69 133 CYS B O 1
ATOM 2519 N N . ASN B 1 134 ? 8.055 24.5 24.641 1 88.94 134 ASN B N 1
ATOM 2520 C CA . ASN B 1 134 ? 7.301 25.031 25.766 1 88.94 134 ASN B CA 1
ATOM 2521 C C . ASN B 1 134 ? 7.805 26.406 26.188 1 88.94 134 ASN B C 1
ATOM 2523 O O . ASN B 1 134 ? 8.93 26.547 26.656 1 88.94 134 ASN B O 1
ATOM 2527 N N . VAL B 1 135 ? 6.953 27.359 26.078 1 84.69 135 VAL B N 1
ATOM 2528 C CA . VAL B 1 135 ? 7.371 28.734 26.344 1 84.69 135 VAL B CA 1
ATOM 2529 C C . VAL B 1 135 ? 7.598 28.906 27.844 1 84.69 135 VAL B C 1
ATOM 2531 O O . VAL B 1 135 ? 8.352 29.797 28.266 1 84.69 135 VAL B O 1
ATOM 2534 N N . LYS B 1 136 ? 6.977 28.078 28.625 1 88.88 136 LYS B N 1
ATOM 2535 C CA . LYS B 1 136 ? 7.086 28.203 30.078 1 88.88 136 LYS B CA 1
ATOM 2536 C C . LYS B 1 136 ? 8.281 27.406 30.594 1 88.88 136 LYS B C 1
ATOM 2538 O O . LYS B 1 136 ? 8.68 27.578 31.75 1 88.88 136 LYS B O 1
ATOM 2543 N N . ASN B 1 137 ? 8.773 26.594 29.875 1 90.31 137 ASN B N 1
ATOM 2544 C CA . ASN B 1 137 ? 9.914 25.766 30.25 1 90.31 137 ASN B CA 1
ATOM 2545 C C . ASN B 1 137 ? 11.039 25.859 29.219 1 90.31 137 ASN B C 1
ATOM 2547 O O . ASN B 1 137 ? 11.109 25.062 28.297 1 90.31 137 ASN B O 1
ATOM 2551 N N . LEU B 1 138 ? 11.953 26.703 29.531 1 84.31 138 LEU B N 1
ATOM 2552 C CA . LEU B 1 138 ? 13.023 27 28.578 1 84.31 138 LEU B CA 1
ATOM 2553 C C . LEU B 1 138 ? 14.047 25.875 28.547 1 84.31 138 LEU B C 1
ATOM 2555 O O . LEU B 1 138 ? 14.859 25.797 27.625 1 84.31 138 LEU B O 1
ATOM 2559 N N . THR B 1 139 ? 13.945 25.031 29.484 1 89.06 139 THR B N 1
ATOM 2560 C CA . THR B 1 139 ? 14.922 23.938 29.516 1 89.06 139 THR B CA 1
ATOM 2561 C C . THR B 1 139 ? 14.375 22.703 28.812 1 89.06 139 THR B C 1
ATOM 2563 O O . THR B 1 139 ? 15.094 21.719 28.641 1 89.06 139 THR B O 1
ATOM 2566 N N . TYR B 1 140 ? 13.227 22.875 28.516 1 90.62 140 TYR B N 1
ATOM 2567 C CA . TYR B 1 140 ? 12.586 21.766 27.812 1 90.62 140 TYR B CA 1
ATOM 2568 C C . TYR B 1 140 ? 13.273 21.5 26.484 1 90.62 140 TYR B C 1
ATOM 2570 O O . TYR B 1 140 ? 13.492 22.422 25.688 1 90.62 140 TYR B O 1
ATOM 2578 N N . ILE B 1 141 ? 13.672 20.172 26.203 1 93.5 141 ILE B N 1
ATOM 2579 C CA . ILE B 1 141 ? 14.25 19.75 24.938 1 93.5 141 ILE B CA 1
ATOM 2580 C C . ILE B 1 141 ? 13.391 18.656 24.312 1 93.5 141 ILE B C 1
ATOM 2582 O O . ILE B 1 141 ? 13.117 17.641 24.938 1 93.5 141 ILE B O 1
ATOM 2586 N N . ARG B 1 142 ? 12.992 18.922 23.125 1 95.12 142 ARG B N 1
ATOM 2587 C CA . ARG B 1 142 ? 12.234 17.922 22.391 1 95.12 142 ARG B CA 1
ATOM 2588 C C . ARG B 1 142 ? 13.164 17.031 21.562 1 95.12 142 ARG B C 1
ATOM 2590 O O . ARG B 1 142 ? 13.273 17.219 20.344 1 95.12 142 ARG B O 1
ATOM 2597 N N . LYS B 1 143 ? 13.633 16.078 22.125 1 95 143 LYS B N 1
ATOM 2598 C CA . LYS B 1 143 ? 14.734 15.281 21.594 1 95 143 LYS B CA 1
ATOM 2599 C C . LYS B 1 143 ? 14.281 14.422 20.422 1 95 143 LYS B C 1
ATOM 2601 O O . LYS B 1 143 ? 15.047 14.172 19.484 1 95 143 LYS B O 1
ATOM 2606 N N . ALA B 1 144 ? 13.062 14.016 20.484 1 96.69 144 ALA B N 1
ATOM 2607 C CA . ALA B 1 144 ? 12.594 13.039 19.5 1 96.69 144 ALA B CA 1
ATOM 2608 C C . ALA B 1 144 ? 12.398 13.695 18.125 1 96.69 144 ALA B C 1
ATOM 2610 O O . ALA B 1 144 ? 12.617 13.062 17.094 1 96.69 144 ALA B O 1
ATOM 2611 N N . LEU B 1 145 ? 11.977 14.922 18.062 1 97.62 145 LEU B N 1
ATOM 2612 C CA . LEU B 1 145 ? 11.602 15.609 16.828 1 97.62 145 LEU B CA 1
ATOM 2613 C C . LEU B 1 145 ? 12.844 16.125 16.094 1 97.62 145 LEU B C 1
ATOM 2615 O O . LEU B 1 145 ? 13.273 17.266 16.328 1 97.62 145 LEU B O 1
ATOM 2619 N N . GLU B 1 146 ? 13.328 15.32 15.086 1 96.94 146 GLU B N 1
ATOM 2620 C CA . GLU B 1 146 ? 14.641 15.578 14.492 1 96.94 146 GLU B CA 1
ATOM 2621 C C . GLU B 1 146 ? 14.508 16.078 13.055 1 96.94 146 GLU B C 1
ATOM 2623 O O . GLU B 1 146 ? 15.43 16.688 12.516 1 96.94 146 GLU B O 1
ATOM 2628 N N . ASP B 1 147 ? 13.375 15.867 12.5 1 98.12 147 ASP B N 1
ATOM 2629 C CA . ASP B 1 147 ? 13.219 16.172 11.078 1 98.12 147 ASP B CA 1
ATOM 2630 C C . ASP B 1 147 ? 11.945 16.969 10.828 1 98.12 147 ASP B C 1
ATOM 2632 O O . ASP B 1 147 ? 10.859 16.406 10.703 1 98.12 147 ASP B O 1
ATOM 2636 N N . ILE B 1 148 ? 12.117 18.297 10.68 1 98.25 148 ILE B N 1
ATOM 2637 C CA . ILE B 1 148 ? 11 19.188 10.391 1 98.25 148 ILE B CA 1
ATOM 2638 C C . ILE B 1 148 ? 11.234 19.906 9.062 1 98.25 148 ILE B C 1
ATOM 2640 O O . ILE B 1 148 ? 12.234 20.609 8.891 1 98.25 148 ILE B O 1
ATOM 2644 N N . ARG B 1 149 ? 10.328 19.688 8.109 1 98.44 149 ARG B N 1
ATOM 2645 C CA . ARG B 1 149 ? 10.438 20.312 6.801 1 98.44 149 ARG B CA 1
ATOM 2646 C C . ARG B 1 149 ? 9.305 21.297 6.562 1 98.44 149 ARG B C 1
ATOM 2648 O O . ARG B 1 149 ? 8.133 20.922 6.539 1 98.44 149 ARG B O 1
ATOM 2655 N N . LEU B 1 150 ? 9.664 22.562 6.344 1 97.88 150 LEU B N 1
ATOM 2656 C CA . LEU B 1 150 ? 8.703 23.625 6.129 1 97.88 150 LEU B CA 1
ATOM 2657 C C . LEU B 1 150 ? 8.992 24.375 4.836 1 97.88 150 LEU B C 1
ATOM 2659 O O . LEU B 1 150 ? 8.359 25.391 4.547 1 97.88 150 LEU B O 1
ATOM 2663 N N . ASP B 1 151 ? 9.977 23.828 4.098 1 97.5 151 ASP B N 1
ATOM 2664 C CA . ASP B 1 151 ? 10.344 24.5 2.859 1 97.5 151 ASP B CA 1
ATOM 2665 C C . ASP B 1 151 ? 9.164 24.547 1.888 1 97.5 151 ASP B C 1
ATOM 2667 O O . ASP B 1 151 ? 8.289 23.672 1.926 1 97.5 151 ASP B O 1
ATOM 2671 N N . GLY B 1 152 ? 9.094 25.594 1.042 1 97.75 152 GLY B N 1
ATOM 2672 C CA . GLY B 1 152 ? 7.996 25.75 0.1 1 97.75 152 GLY B CA 1
ATOM 2673 C C . GLY B 1 152 ? 6.777 26.422 0.713 1 97.75 152 GLY B C 1
ATOM 2674 O O . GLY B 1 152 ? 5.707 26.453 0.097 1 97.75 152 GLY B O 1
ATOM 2675 N N . ASN B 1 153 ? 6.836 26.875 1.921 1 97.56 153 ASN B N 1
ATOM 2676 C CA . ASN B 1 153 ? 5.816 27.672 2.588 1 97.56 153 ASN B CA 1
ATOM 2677 C C . ASN B 1 153 ? 6.219 29.141 2.662 1 97.56 153 ASN B C 1
ATOM 2679 O O . ASN B 1 153 ? 7.406 29.469 2.613 1 97.56 153 ASN B O 1
ATOM 2683 N N . PRO B 1 154 ? 5.242 30.047 2.693 1 96.94 154 PRO B N 1
ATOM 2684 C CA . PRO B 1 154 ? 5.59 31.453 2.824 1 96.94 154 PRO B CA 1
ATOM 2685 C C . PRO B 1 154 ? 6.008 31.828 4.242 1 96.94 154 PRO B C 1
ATOM 2687 O O . PRO B 1 154 ? 6.223 33 4.535 1 96.94 154 PRO B O 1
ATOM 2690 N N . ILE B 1 155 ? 6.23 30.969 5.125 1 95.31 155 ILE B N 1
ATOM 2691 C CA . ILE B 1 155 ? 6.586 31.219 6.52 1 95.31 155 ILE B CA 1
ATOM 2692 C C . ILE B 1 155 ? 8.031 31.703 6.605 1 95.31 155 ILE B C 1
ATOM 2694 O O . ILE B 1 155 ? 8.898 31.234 5.871 1 95.31 155 ILE B O 1
ATOM 2698 N N . ASN B 1 156 ? 8.281 32.656 7.488 1 95.19 156 ASN B N 1
ATOM 2699 C CA . ASN B 1 156 ? 9.609 33.156 7.84 1 95.19 156 ASN B CA 1
ATOM 2700 C C . ASN B 1 156 ? 10.039 32.656 9.219 1 95.19 156 ASN B C 1
ATOM 2702 O O . ASN B 1 156 ? 9.562 33.188 10.234 1 95.19 156 ASN B O 1
ATOM 2706 N N . LEU B 1 157 ? 10.969 31.797 9.234 1 94.25 157 LEU B N 1
ATOM 2707 C CA . LEU B 1 157 ? 11.375 31.141 10.477 1 94.25 157 LEU B CA 1
ATOM 2708 C C . LEU B 1 157 ? 12.102 32.125 11.398 1 94.25 157 LEU B C 1
ATOM 2710 O O . LEU B 1 157 ? 12.117 31.922 12.617 1 94.25 157 LEU B O 1
ATOM 2714 N N . SER B 1 158 ? 12.727 33.094 10.812 1 94.06 158 SER B N 1
ATOM 2715 C CA . SER B 1 158 ? 13.531 34.031 11.602 1 94.06 158 SER B CA 1
ATOM 2716 C C . SER B 1 158 ? 12.648 34.875 12.523 1 94.06 158 SER B C 1
ATOM 2718 O O . SER B 1 158 ? 13.141 35.5 13.461 1 94.06 158 SER B O 1
ATOM 2720 N N . LYS B 1 159 ? 11.367 34.875 12.297 1 94.44 159 LYS B N 1
ATOM 2721 C CA . LYS B 1 159 ? 10.453 35.75 13.055 1 94.44 159 LYS B CA 1
ATOM 2722 C C . LYS B 1 159 ? 10.109 35.094 14.398 1 94.44 159 LYS B C 1
ATOM 2724 O O . LYS B 1 159 ? 9.68 35.812 15.32 1 94.44 159 LYS B O 1
ATOM 2729 N N . THR B 1 160 ? 10.227 33.812 14.492 1 93.56 160 THR B N 1
ATOM 2730 C CA . THR B 1 160 ? 9.812 33.156 15.727 1 93.56 160 THR B CA 1
ATOM 2731 C C . THR B 1 160 ? 10.805 32.062 16.125 1 93.56 160 THR B C 1
ATOM 2733 O O . THR B 1 160 ? 10.438 30.906 16.281 1 93.56 160 THR B O 1
ATOM 2736 N N . PRO B 1 161 ? 12.039 32.406 16.406 1 92.06 161 PRO B N 1
ATOM 2737 C CA . PRO B 1 161 ? 13.07 31.438 16.75 1 92.06 161 PRO B CA 1
ATOM 2738 C C . PRO B 1 161 ? 12.719 30.641 18 1 92.06 161 PRO B C 1
ATOM 2740 O O . PRO B 1 161 ? 13.117 29.484 18.141 1 92.06 161 PRO B O 1
ATOM 2743 N N . GLN B 1 162 ? 11.938 31.234 18.938 1 92.5 162 GLN B N 1
ATOM 2744 C CA . GLN B 1 162 ? 11.578 30.578 20.188 1 92.5 162 GLN B CA 1
ATOM 2745 C C . GLN B 1 162 ? 10.773 29.312 19.938 1 92.5 162 GLN B C 1
ATOM 2747 O O . GLN B 1 162 ? 10.688 28.438 20.797 1 92.5 162 GLN B O 1
ATOM 2752 N N . ALA B 1 163 ? 10.172 29.219 18.781 1 94.25 163 ALA B N 1
ATOM 2753 C CA . ALA B 1 163 ? 9.297 28.094 18.438 1 94.25 163 ALA B CA 1
ATOM 2754 C C . ALA B 1 163 ? 10.102 26.812 18.25 1 94.25 163 ALA B C 1
ATOM 2756 O O . ALA B 1 163 ? 9.555 25.719 18.328 1 94.25 163 ALA B O 1
ATOM 2757 N N . TYR B 1 164 ? 11.438 26.922 17.938 1 94.56 164 TYR B N 1
ATOM 2758 C CA . TYR B 1 164 ? 12.164 25.703 17.562 1 94.56 164 TYR B CA 1
ATOM 2759 C C . TYR B 1 164 ? 13.508 25.641 18.281 1 94.56 164 TYR B C 1
ATOM 2761 O O . TYR B 1 164 ? 14.352 24.812 17.953 1 94.56 164 TYR B O 1
ATOM 2769 N N . MET B 1 165 ? 13.695 26.453 19.281 1 93.31 165 MET B N 1
ATOM 2770 C CA . MET B 1 165 ? 14.945 26.469 20.031 1 93.31 165 MET B CA 1
ATOM 2771 C C . MET B 1 165 ? 15.125 25.188 20.828 1 93.31 165 MET B C 1
ATOM 2773 O O . MET B 1 165 ? 16.25 24.812 21.172 1 93.31 165 MET B O 1
ATOM 2777 N N . CYS B 1 166 ? 14.102 24.562 21.141 1 96 166 CYS B N 1
ATOM 2778 C CA . CYS B 1 166 ? 14.141 23.359 21.953 1 96 166 CYS B CA 1
ATOM 2779 C C . CYS B 1 166 ? 14.461 22.141 21.109 1 96 166 CYS B C 1
ATOM 2781 O O . CYS B 1 166 ? 14.594 21.031 21.625 1 96 166 CYS B O 1
ATOM 2783 N N . LEU B 1 167 ? 14.578 22.266 19.797 1 96.19 167 LEU B N 1
ATOM 2784 C CA . LEU B 1 167 ? 14.758 21.141 18.891 1 96.19 167 LEU B CA 1
ATOM 2785 C C . LEU B 1 167 ? 16.234 20.797 18.734 1 96.19 167 LEU B C 1
ATOM 2787 O O . LEU B 1 167 ? 17.094 21.672 18.797 1 96.19 167 LEU B O 1
ATOM 2791 N N . PRO B 1 168 ? 16.484 19.547 18.438 1 95.31 168 PRO B N 1
ATOM 2792 C CA . PRO B 1 168 ? 17.875 19.141 18.234 1 95.31 168 PRO B CA 1
ATOM 2793 C C . PRO B 1 168 ? 18.438 19.641 16.906 1 95.31 168 PRO B C 1
ATOM 2795 O O . PRO B 1 168 ? 19.656 19.797 16.766 1 95.31 168 PRO B O 1
ATOM 2798 N N . ARG B 1 169 ? 17.531 19.828 16 1 94.56 169 ARG B N 1
ATOM 2799 C CA . ARG B 1 169 ? 17.906 20.344 14.695 1 94.56 169 ARG B CA 1
ATOM 2800 C C . ARG B 1 169 ? 16.953 21.422 14.234 1 94.56 169 ARG B C 1
ATOM 2802 O O . ARG B 1 169 ? 15.75 21.344 14.5 1 94.56 169 ARG B O 1
ATOM 2809 N N . LEU B 1 170 ? 17.5 22.391 13.531 1 93.38 170 LEU B N 1
ATOM 2810 C CA . LEU B 1 170 ? 16.672 23.484 13.016 1 93.38 170 LEU B CA 1
ATOM 2811 C C . LEU B 1 170 ? 15.727 22.969 11.938 1 93.38 170 LEU B C 1
ATOM 2813 O O . LEU B 1 170 ? 16.109 22.156 11.102 1 93.38 170 LEU B O 1
ATOM 2817 N N . PRO B 1 171 ? 14.508 23.453 11.961 1 95.75 171 PRO B N 1
ATOM 2818 C CA . PRO B 1 171 ? 13.633 23.141 10.828 1 95.75 171 PRO B CA 1
ATOM 2819 C C . PRO B 1 171 ? 14.18 23.641 9.492 1 95.75 171 PRO B C 1
ATOM 2821 O O . PRO B 1 171 ? 14.883 24.656 9.453 1 95.75 171 PRO B O 1
ATOM 2824 N N . ILE B 1 172 ? 13.93 22.859 8.477 1 95.31 172 ILE B N 1
ATOM 2825 C CA . ILE B 1 172 ? 14.297 23.297 7.137 1 95.31 172 ILE B CA 1
ATOM 2826 C C . ILE B 1 172 ? 13.195 24.188 6.566 1 95.31 172 ILE B C 1
ATOM 2828 O O . ILE B 1 172 ? 12.031 23.781 6.488 1 95.31 172 ILE B O 1
ATOM 2832 N N . GLY B 1 173 ? 13.445 25.344 6.27 1 92.19 173 GLY B N 1
ATOM 2833 C CA . GLY B 1 173 ? 12.516 26.344 5.746 1 92.19 173 GLY B CA 1
ATOM 2834 C C . GLY B 1 173 ? 13.156 27.688 5.492 1 92.19 173 GLY B C 1
ATOM 2835 O O . GLY B 1 173 ? 14.375 27.828 5.605 1 92.19 173 GLY B O 1
ATOM 2836 N N . SER B 1 174 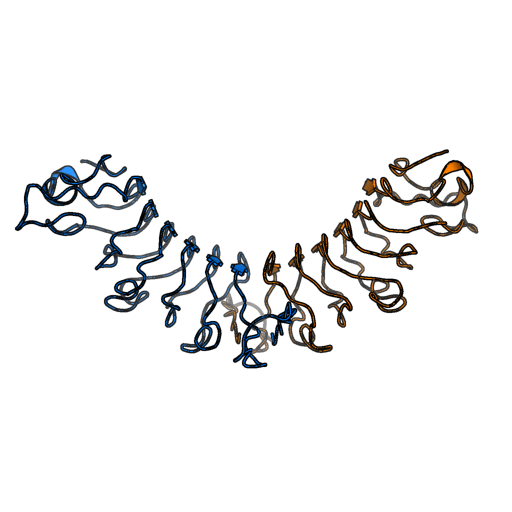? 12.281 28.609 5 1 87.62 174 SER B N 1
ATOM 2837 C CA . SER B 1 174 ? 12.789 29.938 4.656 1 87.62 174 SER B CA 1
ATOM 2838 C C . SER B 1 174 ? 13.086 30.75 5.906 1 87.62 174 SER B C 1
ATOM 2840 O O . SER B 1 174 ? 12.32 30.734 6.871 1 87.62 174 SER B O 1
ATOM 2842 N N . LEU B 1 175 ? 14.148 31.5 5.855 1 82.56 175 LEU B N 1
ATOM 2843 C CA . LEU B 1 175 ? 14.531 32.375 6.949 1 82.56 175 LEU B CA 1
ATOM 2844 C C . LEU B 1 175 ? 14.359 33.844 6.543 1 82.56 175 LEU B C 1
ATOM 2846 O O . LEU B 1 175 ? 14.688 34.75 7.316 1 82.56 175 LEU B O 1
ATOM 2850 N N . VAL B 1 176 ? 13.961 34.094 5.219 1 76.88 176 VAL B N 1
ATOM 2851 C CA . VAL B 1 176 ? 13.805 35.469 4.738 1 76.88 176 VAL B CA 1
ATOM 2852 C C . VAL B 1 176 ? 12.461 35.625 4.027 1 76.88 176 VAL B C 1
ATOM 2854 O O . VAL B 1 176 ? 11.898 34.625 3.539 1 76.88 176 VAL B O 1
#

Radius of gyration: 24.94 Å; Cα contacts (8 Å, |Δi|>4): 928; chains: 2; bounding box: 42×68×65 Å

Nearest PDB structures (foldseek):
  5yq5-assembly1_A  TM=6.551E-01  e=6.552E-06  Homo sapiens
  7txh-assembly2_E  TM=8.128E-01  e=5.481E-04  Homo sapiens
  5ftt-assembly1_B  TM=6.202E-01  e=1.049E-04  Mus musculus
  5mx0-assembly1_A  TM=6.000E-01  e=6.848E-05  Homo sapiens
  1xcd-assembly1_A  TM=5.389E-01  e=4.428E-04  Bos taurus

Sequence (352 aa):
MAVRSDKVMDDDDDDDDGSNDDLRRIDLTSNVISEIDEDAFRKLPQLRELVLRDNKIRQLPELPTTLTFIDISNNRLGRKGIKQEAFKDMYDLHHLYLTDNNLDHIPLPLPENLRALHLQNNNILEMHEDTFCNVKNLTYIRKALEDIRLDGNPINLSKTPQAYMCLPRLPIGSLVMAVRSDKVMDDDDDDDDGSNDDLRRIDLTSNVISEIDEDAFRKLPQLRELVLRDNKIRQLPELPTTLTFIDISNNRLGRKGIKQEAFKDMYDLHHLYLTDNNLDHIPLPLPENLRALHLQNNNILEMHEDTFCNVKNLTYIRKALEDIRLDGNPINLSKTPQAYMCLPRLPIGSLV

InterPro domains:
  IPR001611 Leucine-rich repeat [PF00560] (113-134)
  IPR001611 Leucine-rich repeat [PF13516] (65-82)
  IPR001611 Leucine-rich repeat [PF13855] (22-57)
  IPR001611 Leucine-rich repeat [PS51450] (46-67)
  IPR001611 Leucine-rich repeat [PS51450] (113-134)
  IPR003591 Leucine-rich repeat, typical subtype [SM00369] (23-43)
  IPR003591 Leucine-rich repeat, typical subtype [SM00369] (44-69)
  IPR003591 Leucine-rich repeat, typical subtype [SM00369] (90-111)
  IPR003591 Leucine-rich repeat, typical subtype [SM00369] (112-134)
  IPR032675 Leucine-rich repeat domain superfamily [G3DSA:3.80.10.10] (15-58)
  IPR032675 Leucine-rich repeat domain superfamily [G3DSA:3.80.10.10] (59-103)
  IPR032675 Leucine-rich repeat domain superfamily [G3DSA:3.80.10.10] (104-167)
  IPR043547 Mimecan/Epiphycan/Opticin [PTHR46269] (21-175)